Protein AF-A0A9E1BDW1-F1 (afdb_monomer)

Sequence (180 aa):
MKATLKILIVSIIIASMMLIGTLTAFAADVDVTEDIGAAGNYKLASDISGNVTLTSGNYTIDLNGCTWTGSLTIQGATVTIIDSSAEKNGLITTDVNDVIMVESGKLTTTEIHIEGNKDGCDGIFISGGTVIVKNCTISAQSSALQNKGGELTVNDGTYSSKHNALKVNNDSIITVNGPY

Solvent-accessible surface area (backbone atoms only — not comparable to full-atom values): 9102 Å² total; per-residue (Å²): 136,87,82,80,85,79,84,79,83,77,84,78,81,90,78,90,78,96,64,97,66,87,83,74,78,62,76,37,79,32,65,47,52,80,74,74,74,64,64,42,38,34,28,38,76,43,60,29,56,53,72,48,76,38,57,56,52,51,36,37,40,28,29,46,45,22,44,36,46,28,32,43,37,29,52,42,14,39,36,38,39,36,25,78,29,93,83,38,59,8,29,38,24,25,72,82,50,45,17,31,36,29,56,24,35,34,44,35,43,36,36,29,33,32,39,6,73,24,87,74,10,19,17,34,36,25,58,17,33,40,38,38,42,31,46,28,42,25,34,12,37,27,17,12,33,32,34,52,41,20,38,40,36,40,40,59,61,47,60,37,38,77,69,26,40,69,41,82,37,78,94,42,46,78,47,79,48,75,90,129

pLDDT: mean 86.17, std 20.23, range [29.45, 98.81]

Foldseek 3Di:
DDDDDDDDPDDDDDDDDPDDDPPPDADDEDDECVVVPDAGGYEHPEAYEDEDEAQAHHYEYALQLHEYEYAYEYNAYAYEYEHPHPVLEREFEYQPEARYEYQEHEYEYESHEFEYEHAVHERYHYNEYAYEYAAYEFEHAAESEEHAYYEYEYHDYHFYYVHYSYHYHDPYHYHYDDDD

Mean predicted aligned error: 8.49 Å

Secondary structure (DSSP, 8-state):
---------------S---S-------EEESSGGGTTSSEEEEESS-EE--EEE-SSEEEEE-TT-EEES-EEEEEEEEEEE--SSS---EEEESSS-SEEEEEEEEEEES-EEEE-STT--SEEESSSEEEEEEEEEEESSEEEEESSSEEEEEEEEEEESSEEEEE-SS-EEEEE---

Structure (mmCIF, N/CA/C/O backbone):
data_AF-A0A9E1BDW1-F1
#
_entry.id   AF-A0A9E1BDW1-F1
#
loop_
_atom_site.group_PDB
_atom_site.id
_atom_site.type_symbol
_atom_site.label_atom_id
_atom_site.label_alt_id
_atom_site.label_comp_id
_atom_site.label_asym_id
_atom_site.label_entity_id
_atom_site.label_seq_id
_atom_site.pdbx_PDB_ins_code
_atom_site.Cartn_x
_atom_site.Cartn_y
_atom_site.Cartn_z
_atom_site.occupancy
_atom_site.B_iso_or_equiv
_atom_site.auth_seq_id
_atom_site.auth_comp_id
_atom_site.auth_asym_id
_atom_site.auth_atom_id
_atom_site.pdbx_PDB_model_num
ATOM 1 N N . MET A 1 1 ? 24.235 4.752 -42.858 1.00 36.50 1 MET A N 1
ATOM 2 C CA . MET A 1 1 ? 23.743 3.379 -42.615 1.00 36.50 1 MET A CA 1
ATOM 3 C C . MET A 1 1 ? 22.835 3.424 -41.399 1.00 36.50 1 MET A C 1
ATOM 5 O O . MET A 1 1 ? 23.298 3.812 -40.338 1.00 36.50 1 MET A O 1
ATOM 9 N N . LYS A 1 2 ? 21.538 3.155 -41.575 1.00 33.59 2 LYS A N 1
ATOM 10 C CA . LYS A 1 2 ? 20.536 3.128 -40.498 1.00 33.59 2 LYS A CA 1
ATOM 11 C C . LYS A 1 2 ? 20.433 1.673 -40.036 1.00 33.59 2 LYS A C 1
ATOM 13 O O . LYS A 1 2 ? 19.998 0.837 -40.821 1.00 33.59 2 LYS A O 1
ATOM 18 N N . ALA A 1 3 ? 20.897 1.365 -38.829 1.00 34.56 3 ALA A N 1
ATOM 19 C CA . ALA A 1 3 ? 20.719 0.045 -38.235 1.00 34.56 3 ALA A CA 1
ATOM 20 C C . ALA A 1 3 ? 19.380 0.030 -37.492 1.00 34.56 3 ALA A C 1
ATOM 22 O O . ALA A 1 3 ? 19.182 0.764 -36.527 1.00 34.56 3 ALA A O 1
ATOM 23 N N . THR A 1 4 ? 18.440 -0.760 -37.997 1.00 32.84 4 THR A N 1
ATOM 24 C CA . THR A 1 4 ? 17.130 -0.981 -37.385 1.00 32.84 4 THR A CA 1
ATOM 25 C C . THR A 1 4 ? 17.297 -1.995 -36.257 1.00 32.84 4 THR A C 1
ATOM 27 O O . THR A 1 4 ? 17.622 -3.154 -36.517 1.00 32.84 4 THR A O 1
ATOM 30 N N . LEU A 1 5 ? 17.091 -1.569 -35.011 1.00 32.88 5 LEU A N 1
ATOM 31 C CA . LEU A 1 5 ? 17.067 -2.462 -33.856 1.00 32.88 5 LEU A CA 1
ATOM 32 C C . LEU A 1 5 ? 15.768 -3.282 -33.904 1.00 32.88 5 LEU A C 1
ATOM 34 O O . LEU A 1 5 ? 14.676 -2.735 -33.766 1.00 32.88 5 LEU A O 1
ATOM 38 N N . LYS A 1 6 ? 15.876 -4.589 -34.161 1.00 35.78 6 LYS A N 1
ATOM 39 C CA . LYS A 1 6 ? 14.756 -5.531 -34.047 1.00 35.78 6 LYS A CA 1
ATOM 40 C C . LYS A 1 6 ? 14.742 -6.071 -32.620 1.00 35.78 6 LYS A C 1
ATOM 42 O O . LYS A 1 6 ? 15.572 -6.909 -32.285 1.00 35.78 6 LYS A O 1
ATOM 47 N N . ILE A 1 7 ? 13.822 -5.583 -31.793 1.00 38.47 7 ILE A N 1
ATOM 48 C CA . ILE A 1 7 ? 13.561 -6.163 -30.473 1.00 38.47 7 ILE A CA 1
ATOM 49 C C . ILE A 1 7 ? 12.752 -7.444 -30.693 1.00 38.47 7 ILE A C 1
ATOM 51 O O . ILE A 1 7 ? 11.637 -7.413 -31.214 1.00 38.47 7 ILE A O 1
ATOM 55 N N . LEU A 1 8 ? 13.361 -8.580 -30.361 1.00 29.45 8 LEU A N 1
ATOM 56 C CA . LEU A 1 8 ? 12.729 -9.891 -30.354 1.00 29.45 8 LEU A CA 1
ATOM 57 C C . LEU A 1 8 ? 12.032 -10.062 -28.999 1.00 29.45 8 LEU A C 1
ATOM 59 O O . LEU A 1 8 ? 12.699 -10.292 -27.995 1.00 29.45 8 LEU A O 1
ATOM 63 N N . ILE A 1 9 ? 10.705 -9.937 -28.962 1.00 38.72 9 ILE A N 1
ATOM 64 C CA . ILE A 1 9 ? 9.916 -10.301 -27.780 1.00 38.72 9 ILE A CA 1
ATOM 65 C C . ILE A 1 9 ? 9.860 -11.831 -27.745 1.00 38.72 9 ILE A C 1
ATOM 67 O O . ILE A 1 9 ? 9.153 -12.451 -28.540 1.00 38.72 9 ILE A O 1
ATOM 71 N N . VAL A 1 10 ? 10.655 -12.449 -26.872 1.00 32.44 10 VAL A N 1
ATOM 72 C CA . VAL A 1 10 ? 10.612 -13.897 -26.645 1.00 32.44 10 VAL A CA 1
ATOM 73 C C . VAL A 1 10 ? 9.510 -14.179 -25.630 1.00 32.44 10 VAL A C 1
ATOM 75 O O . VAL A 1 10 ? 9.679 -13.968 -24.434 1.00 32.44 10 VAL A O 1
ATOM 78 N N . SER A 1 11 ? 8.368 -14.660 -26.116 1.00 39.25 11 SER A N 1
ATOM 79 C CA . SER A 1 11 ? 7.335 -15.271 -25.280 1.00 39.25 11 SER A CA 1
ATOM 80 C C . SER A 1 11 ? 7.892 -16.561 -24.668 1.00 39.25 11 SER A C 1
ATOM 82 O O . SER A 1 11 ? 8.087 -17.547 -25.379 1.00 39.25 11 SER A O 1
ATOM 84 N N . ILE A 1 12 ? 8.181 -16.553 -23.365 1.00 40.62 12 ILE A N 1
ATOM 85 C CA . ILE A 1 12 ? 8.595 -17.756 -22.636 1.00 40.62 12 ILE A CA 1
ATOM 86 C C . ILE A 1 12 ? 7.358 -18.527 -22.158 1.00 40.62 12 ILE A C 1
ATOM 88 O O . ILE A 1 12 ? 6.346 -17.971 -21.740 1.00 40.62 12 ILE A O 1
ATOM 92 N N . ILE A 1 13 ? 7.477 -19.839 -22.325 1.00 36.22 13 ILE A N 1
ATOM 93 C CA . ILE A 1 13 ? 6.469 -20.892 -22.278 1.00 36.22 13 ILE A CA 1
ATOM 94 C C . ILE A 1 13 ? 5.910 -21.090 -20.863 1.00 36.22 13 ILE A C 1
ATOM 96 O O . ILE A 1 13 ? 6.653 -21.268 -19.901 1.00 36.22 13 ILE A O 1
ATOM 100 N N . ILE A 1 14 ? 4.579 -21.143 -20.782 1.00 47.75 14 ILE A N 1
ATOM 101 C CA . ILE A 1 14 ? 3.798 -21.588 -19.626 1.00 47.75 14 ILE A CA 1
ATOM 102 C C . ILE A 1 14 ? 4.031 -23.090 -19.432 1.00 47.75 14 ILE A C 1
ATOM 104 O O . ILE A 1 14 ? 3.615 -23.891 -20.269 1.00 47.75 14 ILE A O 1
ATOM 108 N N . ALA A 1 15 ? 4.638 -23.481 -18.314 1.00 32.66 15 ALA A N 1
ATOM 109 C CA . ALA A 1 15 ? 4.550 -24.848 -17.821 1.00 32.66 15 ALA A CA 1
ATOM 110 C C . ALA A 1 15 ? 4.610 -24.890 -16.286 1.00 32.66 15 ALA A C 1
ATOM 112 O O . ALA A 1 15 ? 5.635 -24.596 -15.680 1.00 32.66 15 ALA A O 1
ATOM 113 N N . SER A 1 16 ? 3.496 -25.350 -15.709 1.00 35.78 16 SER A N 1
ATOM 114 C CA . SER A 1 16 ? 3.411 -26.056 -14.424 1.00 35.78 16 SER A CA 1
ATOM 115 C C . SER A 1 16 ? 3.492 -25.244 -13.130 1.00 35.78 16 SER A C 1
ATOM 117 O O . SER A 1 16 ? 4.462 -25.340 -12.393 1.00 35.78 16 SER A O 1
ATOM 119 N N . MET A 1 17 ? 2.378 -24.594 -12.781 1.00 36.69 17 MET A N 1
ATOM 120 C CA . MET A 1 17 ? 1.778 -24.668 -11.438 1.00 36.69 17 MET A CA 1
ATOM 121 C C . MET A 1 17 ? 0.347 -24.115 -11.521 1.00 36.69 17 MET A C 1
ATOM 123 O O . MET A 1 17 ? 0.118 -22.912 -11.488 1.00 36.69 17 MET A O 1
ATOM 127 N N . MET A 1 18 ? -0.637 -25.004 -11.691 1.00 41.12 18 MET A N 1
ATOM 128 C CA . MET A 1 18 ? -2.027 -24.666 -11.383 1.00 41.12 18 MET A CA 1
ATOM 129 C C . MET A 1 18 ? -2.141 -24.535 -9.862 1.00 41.12 18 MET A C 1
ATOM 131 O O . MET A 1 18 ? -2.269 -25.537 -9.165 1.00 41.12 18 MET A O 1
ATOM 135 N N . LEU A 1 19 ? -2.112 -23.306 -9.358 1.00 43.19 19 LEU A N 1
ATOM 136 C CA . LEU A 1 19 ? -2.770 -22.950 -8.108 1.00 43.19 19 LEU A CA 1
ATOM 137 C C . LEU A 1 19 ? -3.481 -21.611 -8.326 1.00 43.19 19 LEU A C 1
ATOM 139 O O . LEU A 1 19 ? -2.996 -20.739 -9.037 1.00 43.19 19 LEU A O 1
ATOM 143 N N . ILE A 1 20 ? -4.701 -21.538 -7.815 1.00 48.84 20 ILE A N 1
ATOM 144 C CA . ILE A 1 20 ? -5.762 -20.591 -8.156 1.00 48.84 20 ILE A CA 1
ATOM 145 C C . ILE A 1 20 ? -5.273 -19.136 -8.079 1.00 48.84 20 ILE A C 1
ATOM 147 O O . ILE A 1 20 ? -5.044 -18.603 -7.002 1.00 48.84 20 ILE A O 1
ATOM 151 N N . GLY A 1 21 ? -5.175 -18.487 -9.234 1.00 41.06 21 GLY A N 1
ATOM 152 C CA . GLY A 1 21 ? -4.921 -17.059 -9.361 1.00 41.06 21 GLY A CA 1
ATOM 153 C C . GLY A 1 21 ? -4.918 -16.706 -10.837 1.00 41.06 21 GLY A C 1
ATOM 154 O O . GLY A 1 21 ? -4.194 -17.307 -11.625 1.00 41.06 21 GLY A O 1
ATOM 155 N N . THR A 1 22 ? -5.780 -15.790 -11.259 1.00 44.19 22 THR A N 1
ATOM 156 C CA . THR A 1 22 ? -5.726 -15.231 -12.611 1.00 44.19 22 THR A CA 1
ATOM 157 C C . THR A 1 22 ? -4.326 -14.663 -12.845 1.00 44.19 22 THR A C 1
ATOM 159 O O . THR A 1 22 ? -3.970 -13.678 -12.205 1.00 44.19 22 THR A O 1
ATOM 162 N N . LEU A 1 23 ? -3.534 -15.278 -13.732 1.00 44.81 23 LEU A N 1
ATOM 163 C CA . LEU A 1 23 ? -2.278 -14.708 -14.225 1.00 44.81 23 LEU A CA 1
ATOM 164 C C . LEU A 1 23 ? -2.614 -13.390 -14.931 1.00 44.81 23 LEU A C 1
ATOM 166 O O . LEU A 1 23 ? -3.001 -13.380 -16.100 1.00 44.81 23 LEU A O 1
ATOM 170 N N . THR A 1 24 ? -2.519 -12.271 -14.220 1.00 52.22 24 THR A N 1
ATOM 171 C CA . THR A 1 24 ? -2.495 -10.959 -14.856 1.00 52.22 24 THR A CA 1
ATOM 172 C C . THR A 1 24 ? -1.152 -10.845 -15.558 1.00 52.22 24 THR A C 1
ATOM 174 O O . THR A 1 24 ? -0.118 -10.703 -14.911 1.00 52.22 24 THR A O 1
ATOM 177 N N . ALA A 1 25 ? -1.149 -10.959 -16.885 1.00 55.59 25 ALA A N 1
ATOM 178 C CA . ALA A 1 25 ? 0.022 -10.602 -17.671 1.00 55.59 25 ALA A CA 1
ATOM 179 C C . ALA A 1 25 ? 0.299 -9.106 -17.446 1.00 55.59 25 ALA A C 1
ATOM 181 O O . ALA A 1 25 ? -0.520 -8.255 -17.813 1.00 55.59 25 ALA A O 1
ATOM 182 N N . PHE A 1 26 ? 1.412 -8.792 -16.785 1.00 60.19 26 PHE A N 1
ATOM 183 C CA . PHE A 1 26 ? 1.880 -7.418 -16.638 1.00 60.19 26 PHE A CA 1
ATOM 184 C C . PHE A 1 26 ? 2.385 -6.919 -17.989 1.00 60.19 26 PHE A C 1
ATOM 186 O O . PHE A 1 26 ? 3.035 -7.658 -18.727 1.00 60.19 26 PHE A O 1
ATOM 193 N N . ALA A 1 27 ? 1.983 -5.703 -18.353 1.00 60.75 27 ALA A N 1
ATOM 194 C CA . ALA A 1 27 ? 2.176 -5.177 -19.700 1.00 60.75 27 ALA A CA 1
ATOM 195 C C . ALA A 1 27 ? 3.498 -4.411 -19.845 1.00 60.75 27 ALA A C 1
ATOM 197 O O . ALA A 1 27 ? 4.001 -4.299 -20.962 1.00 60.75 27 ALA A O 1
ATOM 198 N N . ALA A 1 28 ? 4.045 -3.896 -18.741 1.00 76.44 28 ALA A N 1
ATOM 199 C CA . ALA A 1 28 ? 5.286 -3.136 -18.722 1.00 76.44 28 ALA A CA 1
ATOM 200 C C . ALA A 1 28 ? 6.128 -3.485 -17.488 1.00 76.44 28 ALA A C 1
ATOM 202 O O . ALA A 1 28 ? 5.624 -3.430 -16.361 1.00 76.44 28 ALA A O 1
ATOM 203 N N . ASP A 1 29 ? 7.397 -3.809 -17.729 1.00 83.62 29 ASP A N 1
ATOM 204 C CA . ASP A 1 29 ? 8.432 -3.773 -16.700 1.00 83.62 29 ASP A CA 1
ATOM 205 C C . ASP A 1 29 ? 8.765 -2.306 -16.397 1.00 83.62 29 ASP A C 1
ATOM 207 O O . ASP A 1 29 ? 8.808 -1.475 -17.310 1.00 83.62 29 ASP A O 1
ATOM 211 N N . VAL A 1 30 ? 8.946 -1.991 -15.118 1.00 83.06 30 VAL A N 1
ATOM 212 C CA . VAL A 1 30 ? 9.171 -0.635 -14.610 1.00 83.06 30 VAL A CA 1
ATOM 213 C C . VAL A 1 30 ? 10.475 -0.582 -13.829 1.00 83.06 30 VAL A C 1
ATOM 215 O O . VAL A 1 30 ? 10.656 -1.358 -12.888 1.00 83.06 30 VAL A O 1
ATOM 218 N N . ASP A 1 31 ? 11.321 0.388 -14.180 1.00 84.12 31 ASP A N 1
ATOM 219 C CA . ASP A 1 31 ? 12.594 0.670 -13.501 1.00 84.12 31 ASP A CA 1
ATOM 220 C C . ASP A 1 31 ? 12.618 2.070 -12.852 1.00 84.12 31 ASP A C 1
ATOM 222 O O . ASP A 1 31 ? 13.513 2.376 -12.063 1.00 84.12 31 ASP A O 1
ATOM 226 N N . VAL A 1 32 ? 11.642 2.939 -13.157 1.00 75.31 32 VAL A N 1
ATOM 227 C CA . VAL A 1 32 ? 11.492 4.277 -12.556 1.00 75.31 32 VAL A CA 1
ATOM 228 C C . VAL A 1 32 ? 10.020 4.649 -12.349 1.00 75.31 32 VAL A C 1
ATOM 230 O O . VAL A 1 32 ? 9.127 4.135 -13.016 1.00 75.31 32 VAL A O 1
ATOM 233 N N . THR A 1 33 ? 9.727 5.566 -11.424 1.00 77.25 33 THR A N 1
ATOM 234 C CA . THR A 1 33 ? 8.328 5.917 -11.100 1.00 77.25 33 THR A CA 1
ATOM 235 C C . THR A 1 33 ? 7.614 6.674 -12.219 1.00 77.25 33 THR A C 1
ATOM 237 O O . THR A 1 33 ? 6.395 6.567 -12.346 1.00 77.25 33 THR A O 1
ATOM 240 N N . GLU A 1 34 ? 8.351 7.392 -13.068 1.00 85.38 34 GLU A N 1
ATOM 241 C CA . GLU A 1 34 ? 7.818 8.134 -14.214 1.00 85.38 34 GLU A CA 1
ATOM 242 C C . GLU A 1 34 ? 7.145 7.231 -15.260 1.00 85.38 34 GLU A C 1
ATOM 244 O O . GLU A 1 34 ? 6.293 7.702 -16.020 1.00 85.38 34 GLU A O 1
ATOM 249 N N . ASP A 1 35 ? 7.463 5.934 -15.269 1.00 78.62 35 ASP A N 1
ATOM 250 C CA . ASP A 1 35 ? 6.815 4.952 -16.143 1.00 78.62 35 ASP A CA 1
ATOM 251 C C . ASP A 1 35 ? 5.351 4.691 -15.725 1.00 78.62 35 ASP A C 1
ATOM 253 O O . ASP A 1 35 ? 4.509 4.301 -16.545 1.00 78.62 35 ASP A O 1
ATOM 257 N N . ILE A 1 36 ? 5.001 4.993 -14.467 1.00 84.56 36 ILE A N 1
ATOM 258 C CA . ILE A 1 36 ? 3.649 4.887 -13.896 1.00 84.56 36 ILE A CA 1
ATOM 259 C C . ILE A 1 36 ? 2.855 6.178 -14.178 1.00 84.56 36 ILE A C 1
ATOM 261 O O . ILE A 1 36 ? 2.311 6.831 -13.289 1.00 84.56 36 ILE A O 1
ATOM 265 N N . GLY A 1 37 ? 2.805 6.580 -15.450 1.00 76.69 37 GLY A N 1
ATOM 266 C CA . GLY A 1 37 ? 2.143 7.814 -15.893 1.00 76.69 37 GLY A CA 1
ATOM 267 C C . GLY A 1 37 ? 0.742 7.624 -16.485 1.00 76.69 37 GLY A C 1
ATOM 268 O O . GLY A 1 37 ? -0.021 8.584 -16.585 1.00 76.69 37 GLY A O 1
ATOM 269 N N . ALA A 1 38 ? 0.376 6.403 -16.881 1.00 87.81 38 ALA A N 1
ATOM 270 C CA . ALA A 1 38 ? -0.884 6.103 -17.562 1.00 87.81 38 ALA A CA 1
ATOM 271 C C . ALA A 1 38 ? -1.566 4.870 -16.957 1.00 87.81 38 ALA A C 1
ATOM 273 O O . ALA A 1 38 ? -0.924 4.036 -16.336 1.00 87.81 38 ALA A O 1
ATOM 274 N N . ALA A 1 39 ? -2.880 4.736 -17.130 1.00 92.19 39 ALA A N 1
ATOM 275 C CA . ALA A 1 39 ? -3.588 3.540 -16.677 1.00 92.19 39 ALA A CA 1
ATOM 276 C C . ALA A 1 39 ? -3.004 2.278 -17.338 1.00 92.19 39 ALA A C 1
ATOM 278 O O . ALA A 1 39 ? -2.820 2.244 -18.557 1.00 92.19 39 ALA A O 1
ATOM 279 N N . GLY A 1 40 ? -2.741 1.234 -16.553 1.00 90.25 40 GLY A N 1
ATOM 280 C CA . GLY A 1 40 ? -2.067 0.041 -17.050 1.00 90.25 40 GLY A CA 1
ATOM 281 C C . GLY A 1 40 ? -1.674 -0.962 -15.970 1.00 90.25 40 GLY A C 1
ATOM 282 O O . GLY A 1 40 ? -1.946 -0.780 -14.783 1.00 90.25 40 GLY A O 1
ATOM 283 N N . ASN A 1 41 ? -1.033 -2.041 -16.417 1.00 93.62 41 ASN A N 1
ATOM 284 C CA . ASN A 1 41 ? -0.481 -3.080 -15.555 1.00 93.62 41 ASN A CA 1
ATOM 285 C C . ASN A 1 41 ? 1.046 -3.001 -15.585 1.00 93.62 41 ASN A C 1
ATOM 287 O O . ASN A 1 41 ? 1.648 -3.172 -16.647 1.00 93.62 41 ASN A O 1
ATOM 291 N N . TYR A 1 42 ? 1.635 -2.818 -14.415 1.00 93.06 42 TYR A N 1
ATOM 292 C CA . TYR A 1 42 ? 3.047 -2.561 -14.187 1.00 93.06 42 TYR A CA 1
ATOM 293 C C . TYR A 1 42 ? 3.647 -3.626 -13.282 1.00 93.06 42 TYR A C 1
ATOM 295 O O .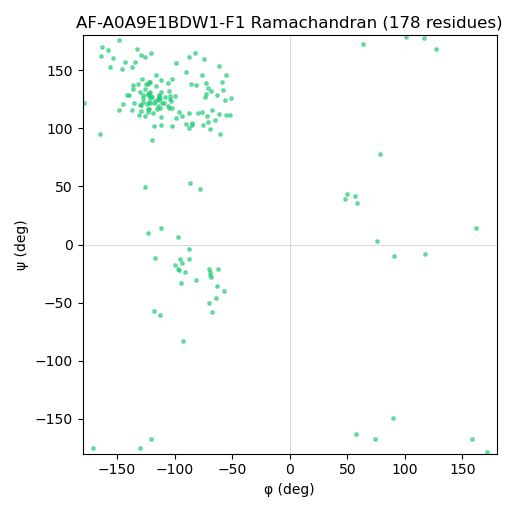 TYR A 1 42 ? 3.010 -4.022 -12.308 1.00 93.06 42 TYR A O 1
ATOM 303 N N . LYS A 1 43 ? 4.867 -4.058 -13.586 1.00 94.69 43 LYS A N 1
ATOM 304 C CA . LYS A 1 43 ? 5.658 -4.952 -12.742 1.00 94.69 43 LYS A CA 1
ATOM 305 C C . LYS A 1 43 ? 7.027 -4.331 -12.524 1.00 94.69 43 LYS A C 1
ATOM 307 O O . LYS A 1 43 ? 7.666 -3.928 -13.488 1.00 94.69 43 LYS A O 1
ATOM 312 N N . LEU A 1 44 ? 7.470 -4.231 -11.277 1.00 94.62 44 LEU A N 1
ATOM 313 C CA . LEU A 1 44 ? 8.795 -3.692 -10.993 1.00 94.62 44 LEU A CA 1
ATOM 314 C C . LEU A 1 44 ? 9.868 -4.708 -11.395 1.00 94.62 44 LEU A C 1
ATOM 316 O O . LEU A 1 44 ? 9.795 -5.890 -11.036 1.00 94.62 44 LEU A O 1
ATOM 320 N N . ALA A 1 45 ? 10.852 -4.241 -12.160 1.00 91.94 45 ALA A N 1
ATOM 321 C CA . ALA A 1 45 ? 12.023 -5.026 -12.536 1.00 91.94 45 ALA A CA 1
ATOM 322 C C . ALA A 1 45 ? 13.229 -4.744 -11.620 1.00 91.94 45 ALA A C 1
ATOM 324 O O . ALA A 1 45 ? 14.104 -5.603 -11.478 1.00 91.94 45 ALA A O 1
ATOM 325 N N . SER A 1 46 ? 13.237 -3.598 -10.935 1.00 93.69 46 SER A N 1
ATOM 326 C CA . SER A 1 46 ? 14.188 -3.255 -9.877 1.00 93.69 46 SER A CA 1
ATOM 327 C C . SER A 1 46 ? 13.554 -2.359 -8.813 1.00 93.69 46 SER A C 1
ATOM 329 O O . SER A 1 46 ? 12.417 -1.908 -8.954 1.00 93.69 46 SER A O 1
ATOM 331 N N . ASP A 1 47 ? 14.308 -2.060 -7.754 1.00 97.75 47 ASP A N 1
ATOM 332 C CA . ASP A 1 47 ? 13.927 -1.016 -6.802 1.00 97.75 47 ASP A CA 1
ATOM 333 C C . ASP A 1 47 ? 13.779 0.332 -7.519 1.00 97.75 47 ASP A C 1
ATOM 335 O O . ASP A 1 47 ? 14.593 0.682 -8.379 1.00 97.75 47 ASP A O 1
ATOM 339 N N . ILE A 1 48 ? 12.753 1.096 -7.143 1.00 95.81 48 ILE A N 1
ATOM 340 C CA . ILE A 1 48 ? 12.442 2.401 -7.735 1.00 95.81 48 ILE A CA 1
ATOM 341 C C . ILE A 1 48 ? 12.336 3.482 -6.662 1.00 95.81 48 ILE A C 1
ATOM 343 O O . ILE A 1 48 ? 12.127 3.208 -5.478 1.00 95.81 48 ILE A O 1
ATOM 347 N N . SER A 1 49 ? 12.438 4.743 -7.082 1.00 96.12 49 SER A N 1
ATOM 348 C CA . SER A 1 49 ? 12.234 5.887 -6.193 1.00 96.12 49 SER A CA 1
ATOM 349 C C . SER A 1 49 ? 11.399 6.984 -6.840 1.00 96.12 49 SER A C 1
ATOM 351 O O . SER A 1 49 ? 11.389 7.125 -8.064 1.00 96.12 49 SER A O 1
ATOM 353 N N . GLY A 1 50 ? 10.705 7.757 -6.008 1.00 95.19 50 GLY A N 1
ATOM 354 C CA . GLY A 1 50 ? 9.902 8.901 -6.435 1.00 95.19 50 GLY A CA 1
ATOM 355 C C . GLY A 1 50 ? 8.464 8.844 -5.938 1.00 95.19 50 GLY A C 1
ATOM 356 O O . GLY A 1 50 ? 8.003 7.834 -5.410 1.00 95.19 50 GLY A O 1
ATOM 357 N N . ASN A 1 51 ? 7.753 9.958 -6.089 1.00 95.12 51 ASN A N 1
ATOM 358 C CA . ASN A 1 51 ? 6.369 10.084 -5.646 1.00 95.12 51 ASN A CA 1
ATOM 359 C C . ASN A 1 51 ? 5.434 10.049 -6.851 1.00 95.12 51 ASN A C 1
ATOM 361 O O . ASN A 1 51 ? 5.699 10.713 -7.851 1.00 95.12 51 ASN A O 1
ATOM 365 N N . VAL A 1 52 ? 4.308 9.349 -6.729 1.00 96.44 52 VAL A N 1
ATOM 366 C CA . VAL A 1 52 ? 3.312 9.233 -7.802 1.00 96.44 52 VAL A CA 1
ATOM 367 C C . VAL A 1 52 ? 1.957 9.726 -7.304 1.00 96.44 52 VAL A C 1
ATOM 369 O O . VAL A 1 52 ? 1.547 9.431 -6.185 1.00 96.44 52 VAL A O 1
ATOM 372 N N . THR A 1 53 ? 1.244 10.483 -8.141 1.00 97.25 53 THR A N 1
ATOM 373 C CA . THR A 1 53 ? -0.150 10.885 -7.899 1.00 97.25 53 THR A CA 1
ATOM 374 C C . THR A 1 53 ? -1.031 10.400 -9.043 1.00 97.25 53 THR A C 1
ATOM 376 O O . THR A 1 53 ? -0.810 10.773 -10.193 1.00 97.25 53 THR A O 1
ATOM 379 N N . LEU A 1 54 ? -2.041 9.587 -8.729 1.00 97.31 54 LEU A N 1
ATOM 380 C CA . LEU A 1 54 ? -2.944 8.974 -9.705 1.00 97.31 54 LEU A CA 1
ATOM 381 C C . LEU A 1 54 ? -4.354 9.552 -9.564 1.00 97.31 54 LEU A C 1
ATOM 383 O O . LEU A 1 54 ? -5.058 9.285 -8.589 1.00 97.31 54 LEU A O 1
ATOM 387 N N . THR A 1 55 ? -4.777 10.343 -10.549 1.00 97.31 55 THR A N 1
ATOM 388 C CA . THR A 1 55 ? -6.040 11.105 -10.504 1.00 97.31 55 THR A CA 1
ATOM 389 C C . THR A 1 55 ? -7.212 10.407 -11.199 1.00 97.31 55 THR A C 1
ATOM 391 O O . THR A 1 55 ? -8.371 10.702 -10.930 1.00 97.31 55 THR A O 1
ATOM 394 N N . SER A 1 56 ? -6.946 9.474 -12.114 1.00 96.88 56 SER A N 1
ATOM 395 C CA . SER A 1 56 ? -7.982 8.705 -12.816 1.00 96.88 56 SER A CA 1
ATOM 396 C C . SER A 1 56 ? -7.384 7.474 -13.489 1.00 96.88 56 SER A C 1
ATOM 398 O O . SER A 1 56 ? -6.181 7.431 -13.717 1.00 96.88 56 SER A O 1
ATOM 400 N N . GLY A 1 57 ? -8.220 6.495 -13.844 1.00 95.94 57 GLY A N 1
ATOM 401 C CA . GLY A 1 57 ? -7.795 5.279 -14.541 1.00 95.94 57 GLY A CA 1
ATOM 402 C C . GLY A 1 57 ? -7.653 4.061 -13.629 1.00 95.94 57 GLY A C 1
ATOM 403 O O . GLY A 1 57 ? -7.894 4.139 -12.424 1.00 95.94 57 GLY A O 1
ATOM 404 N N . ASN A 1 58 ? -7.295 2.928 -14.233 1.00 97.50 58 ASN A N 1
ATOM 405 C CA . ASN A 1 58 ? -7.125 1.647 -13.550 1.00 97.50 58 ASN A CA 1
ATOM 406 C C . ASN A 1 58 ? -5.656 1.231 -13.601 1.00 97.50 58 ASN A C 1
ATOM 408 O O . ASN A 1 58 ? -5.080 1.156 -14.686 1.00 97.50 58 ASN A O 1
ATOM 412 N N . TYR A 1 59 ? -5.083 0.939 -12.440 1.00 96.88 59 TYR A N 1
ATOM 413 C CA . TYR A 1 59 ? -3.680 0.582 -12.284 1.00 96.88 59 TYR A CA 1
ATOM 414 C C . TYR A 1 59 ? -3.568 -0.745 -11.551 1.00 96.88 59 TYR A C 1
ATOM 416 O O . TYR A 1 59 ? -4.197 -0.930 -10.508 1.00 96.88 59 TYR A O 1
ATOM 424 N N . THR A 1 60 ? -2.729 -1.634 -12.066 1.00 96.81 60 THR A N 1
ATOM 425 C CA . THR A 1 60 ? -2.234 -2.789 -11.316 1.00 96.81 60 THR A 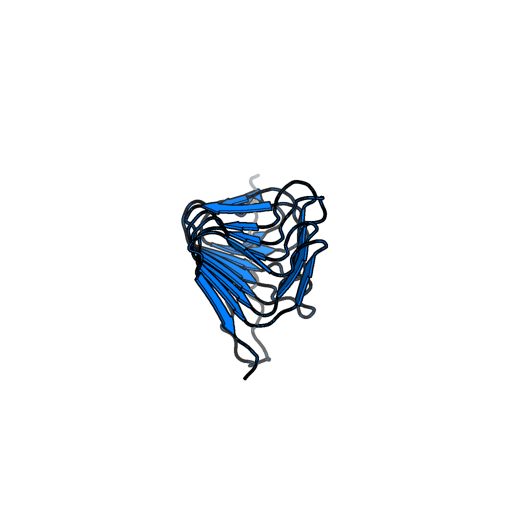CA 1
ATOM 426 C C . THR A 1 60 ? -0.728 -2.652 -11.210 1.00 96.81 60 THR A C 1
ATOM 428 O O . THR A 1 60 ? -0.067 -2.559 -12.238 1.00 96.81 60 THR A O 1
ATOM 431 N N . ILE A 1 61 ? -0.190 -2.624 -9.998 1.00 97.06 61 ILE A N 1
ATOM 432 C CA . ILE A 1 61 ? 1.239 -2.483 -9.724 1.00 97.06 61 ILE A CA 1
ATOM 433 C C . ILE A 1 61 ? 1.686 -3.736 -8.974 1.00 97.06 61 ILE A C 1
ATOM 435 O O . ILE A 1 61 ? 1.247 -3.988 -7.856 1.00 97.06 61 ILE A O 1
ATOM 439 N N . ASP A 1 62 ? 2.529 -4.538 -9.605 1.00 97.06 62 ASP A N 1
ATOM 440 C CA . ASP A 1 62 ? 3.203 -5.676 -8.991 1.00 97.06 62 ASP A CA 1
ATOM 441 C C . ASP A 1 62 ? 4.598 -5.263 -8.543 1.00 97.06 62 ASP A C 1
ATOM 443 O O . ASP A 1 62 ? 5.457 -4.955 -9.369 1.00 97.06 62 ASP A O 1
ATOM 447 N N . LEU A 1 63 ? 4.815 -5.257 -7.231 1.00 97.44 63 LEU A N 1
ATOM 448 C CA . LEU A 1 63 ? 6.100 -4.915 -6.636 1.00 97.44 63 LEU A CA 1
ATOM 449 C C . LEU A 1 63 ? 7.161 -5.979 -6.915 1.00 97.44 63 LEU A C 1
ATOM 451 O O . LEU A 1 63 ? 8.336 -5.645 -6.907 1.00 97.44 63 LEU A O 1
ATOM 455 N N . ASN A 1 64 ? 6.773 -7.232 -7.185 1.00 95.88 64 ASN A N 1
ATOM 456 C CA . ASN A 1 64 ? 7.680 -8.319 -7.561 1.00 95.88 64 ASN A CA 1
ATOM 457 C C . ASN A 1 64 ? 8.920 -8.451 -6.643 1.00 95.88 64 ASN A C 1
ATOM 459 O O . ASN A 1 64 ? 10.029 -8.731 -7.094 1.00 95.88 64 ASN A O 1
ATOM 463 N N . GLY A 1 65 ? 8.729 -8.258 -5.338 1.00 97.00 65 GLY A N 1
ATOM 464 C CA . GLY A 1 65 ? 9.778 -8.332 -4.322 1.00 97.00 65 GLY A CA 1
ATOM 465 C C . GLY A 1 65 ? 10.709 -7.118 -4.275 1.00 97.00 65 GLY A C 1
ATOM 466 O O . GLY A 1 65 ? 11.654 -7.124 -3.490 1.00 97.00 65 GLY A O 1
ATOM 467 N N . CYS A 1 66 ? 10.463 -6.095 -5.094 1.00 98.00 66 CYS A N 1
ATOM 468 C CA . CYS A 1 66 ? 11.225 -4.852 -5.128 1.00 98.00 66 CYS A CA 1
ATOM 469 C C . CYS A 1 66 ? 10.692 -3.823 -4.122 1.00 98.00 66 CYS A C 1
ATOM 471 O O . CYS A 1 66 ? 9.544 -3.874 -3.668 1.00 98.00 66 CYS A O 1
ATOM 473 N N . THR A 1 67 ? 11.544 -2.849 -3.816 1.00 98.56 67 THR A N 1
ATOM 474 C CA . THR A 1 67 ? 11.236 -1.700 -2.968 1.00 98.56 67 THR A CA 1
ATOM 475 C C . THR A 1 67 ? 10.927 -0.468 -3.810 1.00 98.56 67 THR A C 1
ATOM 477 O O . THR A 1 67 ? 11.728 -0.033 -4.636 1.00 98.56 67 THR A O 1
ATOM 480 N N . TRP A 1 68 ? 9.794 0.167 -3.536 1.00 98.31 68 TRP A N 1
ATOM 481 C CA . TRP A 1 68 ? 9.488 1.523 -3.966 1.00 98.31 68 TRP A CA 1
ATOM 482 C C . TRP A 1 68 ? 9.755 2.493 -2.812 1.00 98.31 68 TRP A C 1
ATOM 484 O O . TRP A 1 68 ? 9.001 2.562 -1.842 1.00 98.31 68 TRP A O 1
ATOM 494 N N . THR A 1 69 ? 10.821 3.287 -2.941 1.00 98.19 69 THR A N 1
ATOM 495 C CA . THR A 1 69 ? 11.127 4.381 -2.008 1.00 98.19 69 THR A CA 1
ATOM 496 C C . THR A 1 69 ? 10.428 5.675 -2.435 1.00 98.19 69 THR A C 1
ATOM 498 O O . THR A 1 69 ? 10.882 6.386 -3.335 1.00 98.19 69 THR A O 1
ATOM 501 N N . GLY A 1 70 ? 9.313 5.998 -1.793 1.00 96.62 70 GLY A N 1
ATOM 502 C CA . GLY A 1 70 ? 8.528 7.199 -2.045 1.00 96.62 70 GLY A CA 1
ATOM 503 C C . GLY A 1 70 ? 7.087 7.065 -1.565 1.00 96.62 70 GLY A C 1
ATOM 504 O O . GLY A 1 70 ? 6.744 6.155 -0.814 1.00 96.62 70 GLY A O 1
ATOM 505 N N . SER A 1 71 ? 6.247 8.004 -1.991 1.00 96.69 71 SER A N 1
ATOM 506 C CA . SER A 1 71 ? 4.833 8.055 -1.616 1.00 96.69 71 SER A CA 1
ATOM 507 C C . SER A 1 71 ? 3.913 7.874 -2.822 1.00 96.69 71 SER A C 1
ATOM 509 O O . SER A 1 71 ? 4.185 8.380 -3.916 1.00 96.69 71 SER A O 1
ATOM 511 N N . LEU A 1 72 ? 2.772 7.226 -2.592 1.00 98.19 72 LEU A N 1
ATOM 512 C CA . LEU A 1 72 ? 1.683 7.109 -3.558 1.00 98.19 72 LEU A CA 1
ATOM 513 C C . LEU A 1 72 ? 0.454 7.886 -3.078 1.00 98.19 72 LEU A C 1
ATOM 515 O O . LEU A 1 72 ? -0.088 7.608 -2.011 1.00 98.19 72 LEU A O 1
ATOM 519 N N . THR A 1 73 ? -0.044 8.793 -3.913 1.00 98.19 73 THR A N 1
ATOM 520 C CA . THR A 1 73 ? -1.302 9.508 -3.679 1.00 98.19 73 THR A CA 1
ATOM 521 C C . THR A 1 73 ? -2.359 9.083 -4.696 1.00 98.19 73 THR A C 1
ATOM 523 O O . THR A 1 73 ? -2.116 9.090 -5.903 1.00 98.19 73 THR A O 1
ATOM 526 N N . ILE A 1 74 ? -3.561 8.752 -4.224 1.00 98.50 74 ILE A N 1
ATOM 527 C CA . ILE A 1 74 ? -4.699 8.341 -5.053 1.00 98.50 74 ILE A CA 1
ATOM 528 C C . ILE A 1 74 ? -5.813 9.383 -4.926 1.00 98.50 74 ILE A C 1
ATOM 530 O O . ILE A 1 74 ? -6.375 9.596 -3.850 1.0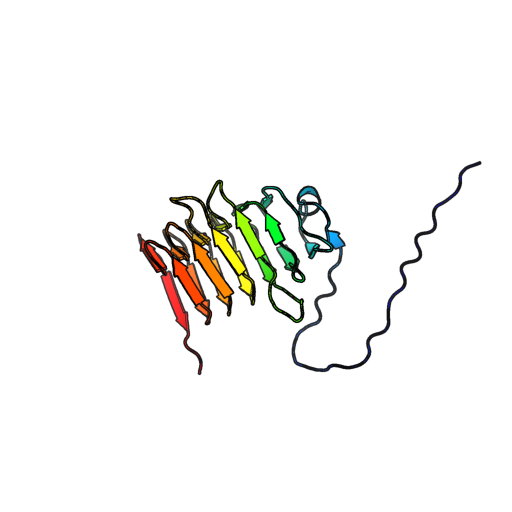0 98.50 74 ILE A O 1
ATOM 534 N N . GLN A 1 75 ? -6.125 10.026 -6.050 1.00 97.38 75 GLN A N 1
ATOM 535 C CA . GLN A 1 75 ? -7.087 11.124 -6.173 1.00 97.38 75 GLN A CA 1
ATOM 536 C C . GLN A 1 75 ? -8.139 10.813 -7.247 1.00 97.38 75 GLN A C 1
ATOM 538 O O . GLN A 1 75 ? -8.373 11.619 -8.142 1.00 97.38 75 GLN A O 1
ATOM 543 N N . GLY A 1 76 ? -8.740 9.622 -7.188 1.00 97.06 76 GLY A N 1
ATOM 544 C CA . GLY A 1 76 ? -9.825 9.220 -8.094 1.00 97.06 76 GLY A CA 1
ATOM 545 C C . GLY A 1 76 ? -9.512 8.018 -8.986 1.00 97.06 76 GLY A C 1
ATOM 546 O O . GLY A 1 76 ? -10.417 7.488 -9.632 1.00 97.06 76 GLY A O 1
ATOM 547 N N . ALA A 1 77 ? -8.266 7.539 -9.001 1.00 98.19 77 ALA A N 1
ATOM 548 C CA . ALA A 1 77 ? -7.906 6.299 -9.684 1.00 98.19 77 ALA A CA 1
ATOM 549 C C . ALA A 1 77 ? -8.385 5.045 -8.925 1.00 98.19 77 ALA A C 1
ATOM 551 O O . ALA A 1 77 ? -8.641 5.072 -7.719 1.00 98.19 77 ALA A O 1
ATOM 552 N N . THR A 1 78 ? -8.478 3.924 -9.641 1.00 98.62 78 THR A N 1
A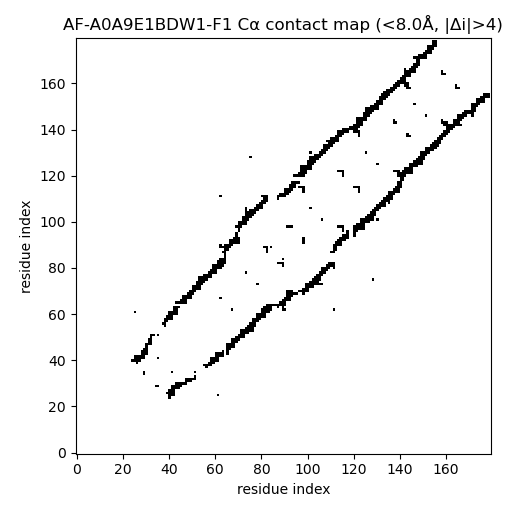TOM 553 C CA . THR A 1 78 ? -8.582 2.583 -9.054 1.00 98.62 78 THR A CA 1
ATOM 554 C C . THR A 1 78 ? -7.225 1.906 -9.149 1.00 98.62 78 THR A C 1
ATOM 556 O O . THR A 1 78 ? -6.721 1.673 -10.244 1.00 98.62 78 THR A O 1
ATOM 559 N N . VAL A 1 79 ? -6.635 1.579 -8.006 1.00 98.69 79 VAL A N 1
ATOM 560 C CA . VAL A 1 79 ? -5.276 1.049 -7.903 1.00 98.69 79 VAL A CA 1
ATOM 561 C C . VAL A 1 79 ? -5.308 -0.289 -7.184 1.00 98.69 79 VAL A C 1
ATOM 563 O O . VAL A 1 79 ? -5.878 -0.417 -6.101 1.00 98.69 79 VAL A O 1
ATOM 566 N N . THR A 1 80 ? -4.678 -1.286 -7.789 1.00 98.50 80 THR A N 1
ATOM 567 C CA . THR A 1 80 ? -4.377 -2.575 -7.173 1.00 98.50 80 THR A CA 1
ATOM 568 C C . THR A 1 80 ? -2.869 -2.696 -7.031 1.00 98.50 80 THR A C 1
ATOM 570 O O . THR A 1 80 ? -2.158 -2.511 -8.014 1.00 98.50 80 THR A O 1
ATOM 573 N N . ILE A 1 81 ? -2.382 -3.004 -5.833 1.00 98.50 81 ILE A N 1
ATOM 574 C CA . ILE A 1 81 ? -0.965 -3.252 -5.566 1.00 98.50 81 ILE A CA 1
ATOM 575 C C . ILE A 1 81 ? -0.822 -4.667 -5.023 1.00 98.50 81 ILE A C 1
ATOM 577 O O . ILE A 1 81 ? -1.515 -5.040 -4.073 1.00 98.50 81 ILE A O 1
ATOM 581 N N . ILE A 1 82 ? 0.060 -5.446 -5.634 1.00 97.56 82 ILE A N 1
ATOM 582 C CA . ILE A 1 82 ? 0.355 -6.820 -5.235 1.00 97.56 82 ILE A CA 1
ATOM 583 C C . ILE A 1 82 ? 1.862 -7.035 -5.157 1.00 97.56 82 ILE A C 1
ATOM 585 O O . ILE A 1 82 ? 2.633 -6.237 -5.687 1.00 97.56 82 ILE A O 1
ATOM 589 N N . ASP A 1 83 ? 2.267 -8.154 -4.573 1.00 96.75 83 ASP A N 1
ATOM 590 C CA . ASP A 1 83 ? 3.590 -8.718 -4.805 1.00 96.75 83 ASP A CA 1
ATOM 591 C C . ASP A 1 83 ? 3.471 -10.150 -5.341 1.00 96.75 83 ASP A C 1
ATOM 593 O O . ASP A 1 83 ? 2.944 -11.046 -4.678 1.00 96.75 83 ASP A O 1
ATOM 597 N N . SER A 1 84 ? 3.943 -10.379 -6.565 1.00 95.06 84 SER A N 1
ATOM 598 C CA . SER A 1 84 ? 3.998 -11.708 -7.178 1.00 95.06 84 SER A CA 1
ATOM 599 C C . SER A 1 84 ? 5.270 -12.494 -6.855 1.00 95.06 84 SER A C 1
ATOM 601 O O . SER A 1 84 ? 5.367 -13.657 -7.257 1.00 95.06 84 SER A O 1
ATOM 603 N N . SER A 1 85 ? 6.230 -11.905 -6.135 1.00 95.12 85 SER A N 1
ATOM 604 C CA . SER A 1 85 ? 7.436 -12.614 -5.716 1.00 95.12 85 SER A CA 1
ATOM 605 C C . SER A 1 85 ? 7.099 -13.801 -4.814 1.00 95.12 85 SER A C 1
ATOM 607 O O . SER A 1 85 ? 6.074 -13.828 -4.130 1.00 95.12 85 SER A O 1
ATOM 609 N N . ALA A 1 86 ? 7.974 -14.807 -4.811 1.00 93.25 86 ALA A N 1
ATOM 610 C CA . ALA A 1 86 ? 7.791 -15.984 -3.966 1.00 93.25 86 ALA A CA 1
ATOM 611 C C . ALA A 1 86 ? 7.831 -15.634 -2.469 1.00 93.25 86 ALA A C 1
ATOM 613 O O . ALA A 1 86 ? 7.090 -16.221 -1.686 1.00 93.25 86 ALA A O 1
ATOM 614 N N . GLU A 1 87 ? 8.670 -14.665 -2.096 1.00 93.94 87 GLU A N 1
ATOM 615 C CA . GLU A 1 87 ? 8.921 -14.291 -0.701 1.00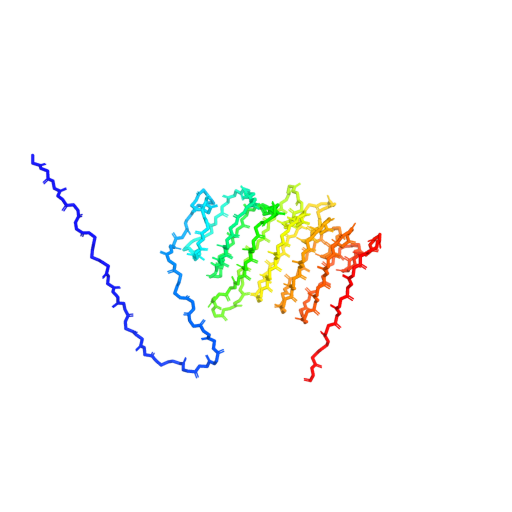 93.94 87 GLU A CA 1
ATOM 616 C C . GLU A 1 87 ? 7.941 -13.242 -0.161 1.00 93.94 87 GLU A C 1
ATOM 618 O O . GLU A 1 87 ? 7.899 -13.032 1.046 1.00 93.94 87 GLU A O 1
ATOM 623 N N . LYS A 1 88 ? 7.150 -12.589 -1.027 1.00 95.12 88 LYS A N 1
ATOM 624 C CA . LYS A 1 88 ? 6.157 -11.567 -0.640 1.00 95.12 88 LYS A CA 1
ATOM 625 C C . LYS A 1 88 ? 6.756 -10.368 0.109 1.00 95.12 88 LYS A C 1
ATOM 627 O O . LYS A 1 88 ? 6.139 -9.813 1.011 1.00 95.12 88 LYS A O 1
ATOM 632 N N . ASN A 1 89 ? 7.969 -9.971 -0.279 1.00 94.94 89 ASN A N 1
ATOM 633 C CA . ASN A 1 89 ? 8.734 -8.890 0.351 1.00 94.94 89 ASN A CA 1
ATOM 634 C C . ASN A 1 89 ? 8.614 -7.529 -0.356 1.00 94.94 89 ASN A C 1
ATOM 636 O O . ASN A 1 89 ? 9.322 -6.594 0.011 1.00 94.94 89 ASN A O 1
ATOM 640 N N . GLY A 1 90 ? 7.757 -7.404 -1.371 1.00 98.50 90 GLY A N 1
ATOM 641 C CA . GLY A 1 90 ? 7.525 -6.157 -2.091 1.00 98.50 90 GLY A CA 1
ATOM 642 C C . GLY A 1 90 ? 7.114 -5.044 -1.133 1.00 98.50 90 GLY A C 1
ATOM 643 O O . GLY A 1 90 ? 6.148 -5.192 -0.382 1.00 98.50 90 GLY A O 1
ATOM 644 N N . LEU A 1 91 ? 7.849 -3.934 -1.163 1.00 98.75 91 LEU A N 1
ATOM 645 C CA . LEU A 1 91 ? 7.784 -2.882 -0.152 1.00 98.75 91 LEU A CA 1
ATOM 646 C C . LEU A 1 91 ? 7.487 -1.523 -0.783 1.00 98.75 91 LEU A C 1
ATOM 648 O O . LEU A 1 91 ? 8.089 -1.157 -1.788 1.00 98.75 91 LEU A O 1
ATOM 652 N N . ILE A 1 92 ? 6.621 -0.733 -0.149 1.00 98.75 92 ILE A N 1
ATOM 653 C CA . ILE A 1 92 ? 6.563 0.719 -0.356 1.00 98.75 92 ILE A CA 1
ATOM 654 C C . ILE A 1 92 ? 6.984 1.399 0.946 1.00 98.75 92 ILE A C 1
ATOM 656 O O . ILE A 1 92 ? 6.459 1.074 2.013 1.00 98.75 92 ILE A O 1
ATOM 660 N N . THR A 1 93 ? 7.936 2.329 0.877 1.00 98.62 93 THR A N 1
ATOM 661 C CA . THR A 1 93 ? 8.470 2.998 2.068 1.00 98.62 93 THR A CA 1
ATOM 662 C C . THR A 1 93 ? 8.855 4.448 1.821 1.00 98.62 93 THR A C 1
ATOM 664 O O . THR A 1 93 ? 9.229 4.828 0.714 1.00 98.62 93 THR A O 1
ATOM 667 N N . THR A 1 94 ? 8.777 5.279 2.859 1.00 97.56 94 THR A N 1
ATOM 668 C CA . THR A 1 94 ? 9.192 6.683 2.795 1.00 97.56 94 THR A CA 1
ATOM 669 C C . THR A 1 94 ? 9.551 7.242 4.171 1.00 97.56 94 THR A C 1
ATOM 671 O O . THR A 1 94 ? 9.000 6.850 5.204 1.00 97.56 94 THR A O 1
ATOM 674 N N . ASP A 1 95 ? 10.439 8.237 4.150 1.00 95.00 95 ASP A N 1
ATOM 675 C CA . ASP A 1 95 ? 10.885 9.008 5.316 1.00 95.00 95 ASP A CA 1
ATOM 676 C C . ASP A 1 95 ? 10.397 10.471 5.252 1.00 95.00 95 ASP A C 1
ATOM 678 O O . ASP A 1 95 ? 10.899 11.352 5.964 1.00 95.00 95 ASP A O 1
ATOM 682 N N . VAL A 1 96 ? 9.435 10.767 4.369 1.00 90.06 96 VAL A N 1
ATOM 683 C CA . VAL A 1 96 ? 9.040 12.148 4.043 1.00 90.06 96 VAL A CA 1
ATOM 684 C C . VAL A 1 96 ? 7.585 12.447 4.397 1.00 90.06 96 VAL A C 1
ATOM 686 O O . VAL A 1 96 ? 7.340 13.372 5.172 1.00 90.06 96 VAL A O 1
ATOM 689 N N . ASN A 1 97 ? 6.647 11.678 3.848 1.00 90.56 97 ASN A N 1
ATOM 690 C CA . ASN A 1 97 ? 5.197 11.850 3.999 1.00 90.56 97 ASN A CA 1
ATOM 691 C C . ASN A 1 97 ? 4.562 10.517 4.409 1.00 90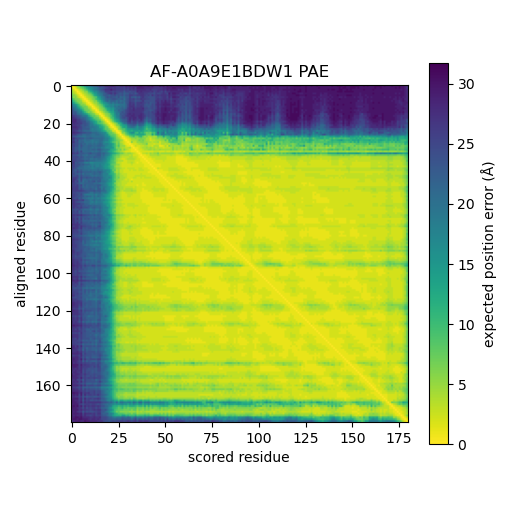.56 97 ASN A C 1
ATOM 693 O O . ASN A 1 97 ? 5.284 9.546 4.602 1.00 90.56 97 ASN A O 1
ATOM 697 N N . ASP A 1 98 ? 3.234 10.449 4.495 1.00 97.12 98 ASP A N 1
ATOM 698 C CA . ASP A 1 98 ? 2.514 9.171 4.552 1.00 97.12 98 ASP A CA 1
ATOM 699 C C . ASP A 1 98 ? 2.886 8.293 3.344 1.00 97.12 98 ASP A C 1
ATOM 701 O O . ASP A 1 98 ? 3.156 8.804 2.246 1.00 97.12 98 ASP A O 1
ATOM 705 N N . VAL A 1 99 ? 2.941 6.973 3.541 1.00 98.50 99 VAL A N 1
ATOM 706 C CA . VAL A 1 99 ? 3.398 6.060 2.478 1.00 98.50 99 VAL A CA 1
ATOM 707 C C . VAL A 1 99 ? 2.371 5.998 1.355 1.00 98.50 99 VAL A C 1
ATOM 709 O O . VAL A 1 99 ? 2.701 6.215 0.188 1.00 98.50 99 VAL A O 1
ATOM 712 N N . ILE A 1 100 ? 1.107 5.757 1.711 1.00 98.62 100 ILE A N 1
ATOM 713 C CA . ILE A 1 100 ? -0.009 5.785 0.769 1.00 98.62 100 ILE A CA 1
ATOM 714 C C . ILE A 1 100 ? -1.107 6.708 1.290 1.00 98.62 100 ILE A C 1
ATOM 716 O O . ILE A 1 100 ? -1.660 6.487 2.366 1.00 98.62 100 ILE A O 1
ATOM 720 N N . MET A 1 101 ? -1.469 7.709 0.492 1.00 98.31 101 MET A N 1
ATOM 721 C CA . MET A 1 101 ? -2.570 8.623 0.778 1.00 98.31 101 MET A CA 1
ATOM 722 C C . MET A 1 101 ? -3.729 8.381 -0.193 1.00 98.31 101 MET A C 1
ATOM 724 O O . MET A 1 101 ? -3.575 8.500 -1.408 1.00 98.31 101 MET A O 1
ATOM 728 N N . VAL A 1 102 ? -4.906 8.057 0.341 1.00 98.50 102 VAL A N 1
ATOM 729 C CA . VAL A 1 102 ? -6.137 7.849 -0.430 1.00 98.50 102 VAL A CA 1
ATOM 730 C C . VAL A 1 102 ? -7.112 8.974 -0.113 1.00 98.50 102 VAL A C 1
ATOM 732 O O . VAL A 1 102 ? -7.741 9.002 0.946 1.00 98.50 102 VAL A O 1
ATOM 735 N N . GLU A 1 103 ? -7.221 9.920 -1.041 1.00 98.00 103 GLU A N 1
ATOM 736 C CA . GLU A 1 103 ? -8.130 11.063 -0.920 1.00 98.00 103 GLU A CA 1
ATOM 737 C C . GLU A 1 103 ? -9.471 10.788 -1.607 1.00 98.00 103 GLU A C 1
ATOM 739 O O . GLU A 1 103 ? -10.520 11.244 -1.156 1.00 98.00 103 GLU A O 1
ATOM 744 N N . SER A 1 104 ? -9.452 10.025 -2.702 1.00 98.12 104 SER A N 1
ATOM 745 C CA . SER A 1 104 ? -10.640 9.519 -3.395 1.00 98.12 104 SER A CA 1
ATOM 746 C C . SER A 1 104 ? -10.269 8.365 -4.332 1.00 98.12 104 SER A C 1
ATOM 748 O O . SER A 1 104 ? -9.092 8.109 -4.580 1.00 98.12 104 SER A O 1
ATOM 750 N N . GLY A 1 105 ? -11.263 7.666 -4.884 1.00 98.25 105 GLY A N 1
ATOM 751 C CA . GLY A 1 105 ? -11.039 6.492 -5.731 1.00 98.25 105 GLY A CA 1
ATOM 752 C C . GLY A 1 105 ? -10.984 5.199 -4.921 1.00 98.25 105 GLY A C 1
ATOM 753 O O . GLY A 1 105 ? -11.664 5.075 -3.898 1.00 98.25 105 GLY A O 1
ATOM 754 N N . LYS A 1 106 ? -10.213 4.219 -5.399 1.00 98.75 106 LYS A N 1
ATOM 755 C CA . LYS A 1 106 ? -10.130 2.894 -4.779 1.00 98.75 106 LYS A CA 1
ATOM 756 C C . LYS A 1 106 ? -8.697 2.390 -4.698 1.00 98.75 106 LYS A C 1
ATOM 758 O O . LYS A 1 106 ? -7.990 2.391 -5.699 1.00 98.75 106 LYS A O 1
ATOM 763 N N . LEU A 1 107 ?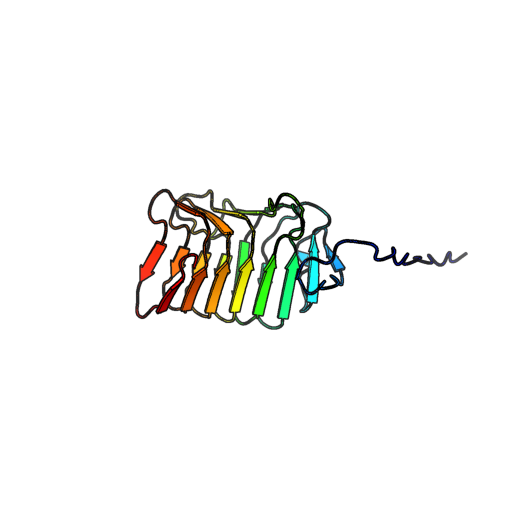 -8.324 1.862 -3.538 1.00 98.81 107 LEU A N 1
ATOM 764 C CA . LEU A 1 107 ? -7.089 1.113 -3.329 1.00 98.81 107 LEU A CA 1
ATOM 765 C C . LEU A 1 107 ? -7.410 -0.333 -2.950 1.00 98.81 107 LEU A C 1
ATOM 767 O O . LEU A 1 107 ? 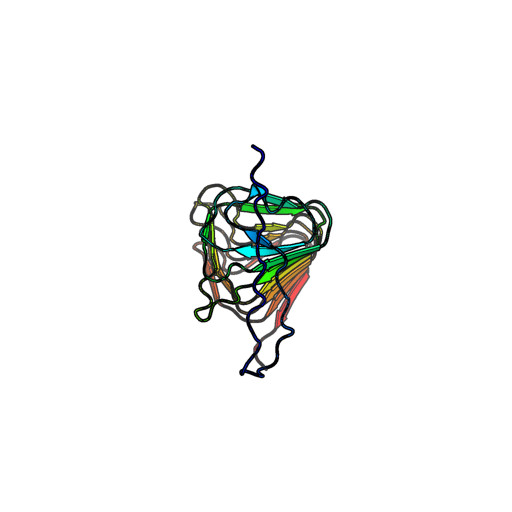-8.278 -0.607 -2.121 1.00 98.81 107 LEU A O 1
ATOM 771 N N . THR A 1 108 ? -6.693 -1.281 -3.536 1.00 98.69 108 THR A N 1
ATOM 772 C CA . THR A 1 108 ? -6.619 -2.659 -3.052 1.00 98.69 108 THR A CA 1
ATOM 773 C C . THR A 1 108 ? -5.158 -3.062 -2.936 1.00 98.69 108 THR A C 1
ATOM 775 O O . THR A 1 108 ? -4.451 -3.044 -3.935 1.00 98.69 108 THR A O 1
ATOM 778 N N . THR A 1 109 ? -4.706 -3.425 -1.739 1.00 98.19 109 THR A N 1
ATOM 779 C CA . THR A 1 109 ? -3.359 -3.965 -1.509 1.00 98.19 109 THR A CA 1
ATOM 780 C C . THR A 1 109 ? -3.455 -5.431 -1.107 1.00 98.19 109 THR A C 1
ATOM 782 O O . THR A 1 109 ? -4.407 -5.837 -0.433 1.00 98.19 109 THR A O 1
ATOM 785 N N . THR A 1 110 ? -2.538 -6.268 -1.587 1.00 97.00 110 THR A N 1
ATOM 786 C CA . THR A 1 110 ? -2.547 -7.707 -1.293 1.00 97.00 110 THR A CA 1
ATOM 787 C C . THR A 1 110 ? -1.132 -8.251 -1.176 1.00 97.00 110 THR A C 1
ATOM 789 O O . THR A 1 110 ? -0.385 -8.178 -2.145 1.00 97.00 110 THR A O 1
ATOM 792 N N . GLU A 1 111 ? -0.802 -8.822 -0.014 1.00 97.06 111 GLU A N 1
ATOM 793 C CA . GLU A 1 111 ? 0.487 -9.491 0.244 1.00 97.06 111 GLU A CA 1
ATOM 794 C C . GLU A 1 111 ? 1.711 -8.594 0.002 1.00 97.06 111 GLU A C 1
ATOM 796 O O . GLU A 1 111 ? 2.696 -9.028 -0.584 1.00 97.06 111 GLU A O 1
ATOM 801 N N . ILE A 1 112 ? 1.637 -7.330 0.432 1.00 98.38 112 ILE A N 1
ATOM 802 C CA . ILE A 1 112 ? 2.754 -6.378 0.351 1.00 98.38 112 ILE A CA 1
ATOM 803 C C . ILE A 1 112 ? 3.149 -5.850 1.728 1.00 98.38 112 ILE A C 1
ATOM 805 O O . ILE A 1 112 ? 2.380 -5.932 2.695 1.00 98.38 112 ILE A O 1
ATOM 809 N N . HIS A 1 113 ? 4.327 -5.237 1.785 1.00 98.69 113 HIS A N 1
ATOM 810 C CA . HIS A 1 113 ? 4.827 -4.500 2.934 1.00 98.69 113 HIS A CA 1
ATOM 811 C C . HIS A 1 113 ? 4.699 -2.986 2.720 1.00 98.69 113 HIS A C 1
ATOM 813 O O . HIS A 1 113 ? 4.881 -2.469 1.615 1.00 98.69 113 HIS A O 1
ATOM 819 N N . ILE A 1 114 ? 4.365 -2.263 3.788 1.00 98.81 114 ILE A N 1
ATOM 820 C CA . ILE A 1 114 ? 4.259 -0.799 3.803 1.00 98.81 114 ILE A CA 1
ATOM 821 C C . ILE A 1 114 ? 4.957 -0.290 5.063 1.00 98.81 114 ILE A C 1
ATOM 823 O O . ILE A 1 114 ? 4.565 -0.664 6.170 1.00 98.81 114 ILE A O 1
ATOM 827 N N . GLU A 1 115 ? 5.966 0.568 4.905 1.00 98.44 115 GLU A N 1
ATOM 828 C CA . GLU A 1 115 ? 6.780 1.063 6.024 1.00 98.44 115 GLU A CA 1
ATOM 829 C C . GLU A 1 115 ? 6.930 2.588 6.012 1.00 98.44 115 GLU A C 1
ATOM 831 O O . GLU A 1 115 ? 7.585 3.164 5.143 1.00 98.44 115 GLU A O 1
ATOM 836 N N . GLY A 1 116 ? 6.323 3.249 6.998 1.00 97.81 116 GLY A N 1
ATOM 837 C CA . GLY A 1 116 ? 6.428 4.691 7.209 1.00 97.81 116 GLY A CA 1
ATOM 838 C C . GLY A 1 116 ? 7.394 5.037 8.340 1.00 97.81 116 GLY A C 1
ATOM 839 O O . GLY A 1 116 ? 7.021 4.940 9.512 1.00 97.81 116 GLY A O 1
ATOM 840 N N . ASN A 1 117 ? 8.622 5.466 8.030 1.00 95.25 117 ASN A N 1
ATOM 841 C CA . ASN A 1 117 ? 9.683 5.544 9.051 1.00 95.25 117 ASN A CA 1
ATOM 842 C C . ASN A 1 117 ? 9.837 6.923 9.704 1.00 95.25 117 ASN A C 1
ATOM 844 O O . ASN A 1 117 ? 10.517 7.054 10.724 1.00 95.25 117 ASN A O 1
ATOM 848 N N . LYS A 1 118 ? 9.210 7.963 9.152 1.00 94.25 118 LYS A N 1
ATOM 849 C CA . LYS A 1 118 ? 9.267 9.320 9.711 1.00 94.25 118 LYS A CA 1
ATOM 850 C C . LYS A 1 118 ? 8.276 9.494 10.858 1.00 94.25 118 LYS A C 1
ATOM 852 O O . LYS A 1 118 ? 7.117 9.125 10.717 1.00 94.25 118 LYS A O 1
ATOM 857 N N . ASP A 1 119 ? 8.674 10.152 11.950 1.00 93.75 119 ASP A N 1
ATOM 858 C CA . ASP A 1 119 ? 7.729 10.585 12.992 1.00 93.75 119 ASP A CA 1
ATOM 859 C C . ASP A 1 119 ? 6.543 11.354 12.373 1.00 93.75 119 ASP A C 1
ATOM 861 O O . ASP A 1 119 ? 6.724 12.331 11.642 1.00 93.75 119 ASP A O 1
ATOM 865 N N . GLY A 1 120 ? 5.324 10.905 12.679 1.00 92.69 120 GLY A N 1
ATOM 866 C CA . GLY A 1 120 ? 4.089 11.466 12.126 1.00 92.69 120 GLY A CA 1
ATOM 867 C C . GLY A 1 120 ? 3.600 10.818 10.826 1.00 92.69 120 GLY A C 1
ATOM 868 O O . GLY A 1 120 ? 2.467 11.084 10.454 1.00 92.69 120 GLY A O 1
ATOM 869 N N . CYS A 1 121 ? 4.395 9.955 10.186 1.00 94.50 121 CYS A N 1
ATOM 870 C CA . CYS A 1 121 ? 4.008 9.207 8.987 1.00 94.50 121 CYS A CA 1
ATOM 871 C C . CYS A 1 121 ? 3.026 8.083 9.332 1.00 94.50 121 CYS A C 1
ATOM 873 O O . CYS A 1 121 ? 3.301 7.256 10.210 1.00 94.50 121 CYS A O 1
ATOM 875 N N . ASP A 1 122 ? 1.894 8.055 8.638 1.00 97.94 122 ASP A N 1
ATOM 876 C CA . ASP A 1 122 ? 0.966 6.935 8.599 1.00 97.94 122 ASP A CA 1
ATOM 877 C C . ASP A 1 122 ? 1.333 5.973 7.444 1.00 97.94 122 ASP A C 1
ATOM 879 O O . ASP A 1 122 ? 1.823 6.383 6.389 1.00 97.94 122 ASP A O 1
ATOM 883 N N . GLY A 1 123 ? 1.077 4.673 7.627 1.00 98.19 123 GLY A N 1
ATOM 884 C CA . GLY A 1 123 ? 1.280 3.669 6.576 1.00 98.19 123 GLY A CA 1
ATOM 885 C C . GLY A 1 123 ? 0.287 3.872 5.431 1.00 98.19 123 GLY A C 1
ATOM 886 O O . GLY A 1 123 ? 0.670 4.129 4.292 1.00 98.19 123 GLY A O 1
ATOM 887 N N . ILE A 1 124 ? -1.010 3.823 5.749 1.00 98.50 124 ILE A N 1
ATOM 888 C CA . ILE A 1 124 ? -2.075 4.256 4.838 1.00 98.50 124 ILE A CA 1
ATOM 889 C C . ILE A 1 124 ? -2.933 5.320 5.522 1.00 98.50 124 ILE A C 1
ATOM 891 O O . ILE A 1 124 ? -3.569 5.052 6.545 1.00 98.50 124 ILE A O 1
ATOM 895 N N . PHE A 1 125 ? -2.995 6.503 4.916 1.00 98.00 125 PHE A N 1
ATOM 896 C CA . PHE A 1 125 ? -3.871 7.599 5.314 1.00 98.00 125 PHE A CA 1
ATOM 897 C C . PHE A 1 125 ? -5.073 7.685 4.368 1.00 98.00 125 PHE A C 1
ATOM 899 O O . PHE A 1 125 ? -4.920 7.849 3.159 1.00 98.00 125 PHE A O 1
ATOM 906 N N . ILE A 1 126 ? -6.283 7.605 4.916 1.00 98.25 126 ILE A N 1
ATOM 907 C CA . ILE A 1 126 ? -7.540 7.574 4.162 1.00 98.25 126 ILE A CA 1
ATOM 908 C C . ILE A 1 126 ? -8.362 8.800 4.552 1.00 98.25 126 ILE A C 1
ATOM 910 O O . ILE A 1 126 ? -8.974 8.832 5.620 1.00 98.25 126 ILE A O 1
ATOM 914 N N . SER A 1 127 ? -8.381 9.824 3.702 1.00 96.50 127 SER A N 1
ATOM 915 C CA . SER A 1 127 ? -9.288 10.976 3.845 1.00 96.50 127 SER A CA 1
ATOM 916 C C . SER A 1 127 ? -10.585 10.809 3.060 1.00 96.50 127 SER A C 1
ATOM 918 O O . SER A 1 127 ? -11.544 11.521 3.349 1.00 96.50 127 SER A O 1
ATOM 920 N N . GLY A 1 128 ? -10.630 9.863 2.120 1.00 95.75 128 GLY A N 1
ATOM 921 C CA . GLY A 1 128 ? -11.814 9.501 1.348 1.00 95.75 128 GLY A CA 1
ATOM 922 C C . GLY A 1 128 ? -11.593 8.237 0.511 1.00 95.75 128 GLY A C 1
ATOM 923 O O . GLY A 1 128 ? -10.557 7.584 0.604 1.00 95.75 128 GLY A O 1
ATOM 924 N N . GLY A 1 129 ? -12.580 7.883 -0.316 1.00 96.75 129 GLY A N 1
ATOM 925 C CA . GLY A 1 129 ? -12.523 6.695 -1.177 1.00 96.75 129 GLY A CA 1
ATOM 926 C C . GLY A 1 129 ? -12.698 5.365 -0.436 1.00 96.75 129 GLY A C 1
ATOM 927 O O . GLY A 1 129 ? -13.111 5.329 0.724 1.00 96.75 129 GLY A O 1
ATOM 928 N N . THR A 1 130 ? -12.390 4.268 -1.133 1.00 98.31 130 THR A N 1
ATOM 929 C CA . THR A 1 130 ? -12.523 2.895 -0.619 1.00 98.31 130 THR A CA 1
ATOM 930 C C . THR A 1 130 ? -11.171 2.190 -0.615 1.00 98.31 130 THR A C 1
ATOM 932 O O . THR A 1 130 ? -10.512 2.076 -1.649 1.00 98.31 130 THR A O 1
ATOM 935 N N . VAL A 1 131 ? -10.775 1.645 0.530 1.00 98.69 131 VAL A N 1
ATOM 936 C CA . VAL A 1 131 ? -9.515 0.924 0.711 1.00 98.69 131 VAL A CA 1
ATOM 937 C C . VAL A 1 131 ? -9.783 -0.496 1.174 1.00 98.69 131 VAL A C 1
ATOM 939 O O . VAL A 1 131 ? -10.528 -0.731 2.123 1.00 98.69 131 VAL A O 1
ATOM 942 N N . ILE A 1 132 ? -9.147 -1.455 0.508 1.00 98.31 132 ILE A N 1
ATOM 943 C CA . ILE A 1 132 ? -9.180 -2.867 0.882 1.00 98.31 132 ILE A CA 1
ATOM 944 C C . ILE A 1 132 ? -7.744 -3.335 1.089 1.00 98.31 132 ILE A C 1
ATOM 946 O O . ILE A 1 132 ? -6.961 -3.357 0.142 1.00 98.31 132 ILE A O 1
ATOM 950 N N . VAL A 1 133 ? -7.412 -3.736 2.310 1.00 97.56 133 VAL A N 1
ATOM 951 C CA . VAL A 1 133 ? -6.096 -4.272 2.666 1.00 97.56 133 VAL A CA 1
ATOM 952 C C . VAL A 1 133 ? -6.234 -5.765 2.920 1.00 97.56 133 VAL A C 1
ATOM 954 O O . VAL A 1 133 ? -7.111 -6.173 3.685 1.00 97.56 133 VAL A O 1
ATOM 957 N N . LYS A 1 134 ? -5.417 -6.583 2.251 1.00 96.25 134 LYS A N 1
ATOM 958 C CA . LYS A 1 134 ? -5.496 -8.045 2.340 1.00 96.25 134 LYS A CA 1
ATOM 959 C C . LYS A 1 134 ? -4.137 -8.656 2.652 1.00 96.25 134 LYS A C 1
ATOM 961 O O . LYS A 1 134 ? -3.252 -8.604 1.804 1.00 96.25 134 LYS A O 1
ATOM 966 N N . ASN A 1 135 ? -4.000 -9.279 3.819 1.00 95.62 135 ASN A N 1
ATOM 967 C CA . ASN A 1 135 ? -2.786 -9.997 4.214 1.00 95.62 135 ASN A CA 1
ATOM 968 C C . ASN A 1 135 ? -1.498 -9.169 4.010 1.00 95.62 135 ASN A C 1
ATOM 970 O O . ASN A 1 135 ? -0.520 -9.646 3.443 1.00 95.62 135 ASN A O 1
ATOM 974 N N . CYS A 1 136 ? -1.526 -7.891 4.390 1.00 97.38 136 CYS A N 1
ATOM 975 C CA . CYS A 1 136 ? -0.362 -7.009 4.288 1.00 97.38 136 CYS A CA 1
ATOM 976 C C . CYS A 1 136 ? 0.348 -6.900 5.639 1.00 97.38 136 CYS A C 1
ATOM 978 O O . CYS A 1 136 ? -0.280 -7.036 6.693 1.00 97.38 136 CYS A O 1
ATOM 980 N N . THR A 1 137 ? 1.635 -6.563 5.604 1.00 98.06 137 THR A N 1
ATOM 981 C CA . THR A 1 137 ? 2.379 -6.121 6.790 1.00 98.06 137 THR A CA 1
ATOM 982 C C . THR A 1 137 ? 2.566 -4.615 6.705 1.00 98.06 137 THR A C 1
ATOM 984 O O . THR A 1 137 ? 3.195 -4.116 5.777 1.00 98.06 137 THR A O 1
ATOM 987 N N . ILE A 1 138 ? 2.006 -3.872 7.655 1.00 98.38 138 ILE A N 1
ATOM 988 C CA . ILE A 1 138 ? 2.094 -2.412 7.676 1.00 98.38 138 ILE A CA 1
ATOM 989 C C . ILE A 1 138 ? 2.725 -1.968 8.987 1.00 98.38 138 ILE A C 1
ATOM 991 O O . ILE A 1 138 ? 2.198 -2.259 10.066 1.00 98.38 138 ILE A O 1
ATOM 995 N N . SER A 1 139 ? 3.832 -1.233 8.886 1.00 97.88 139 SER A N 1
ATOM 996 C CA . SER A 1 139 ? 4.482 -0.578 10.014 1.00 97.88 139 SER A CA 1
ATOM 997 C C . SER A 1 139 ? 4.600 0.931 9.791 1.00 97.88 139 SER A C 1
ATOM 999 O O . SER A 1 139 ? 4.843 1.392 8.679 1.00 97.88 139 SER A O 1
ATOM 1001 N N . ALA A 1 140 ? 4.370 1.730 10.832 1.00 97.75 140 ALA A N 1
ATOM 1002 C CA . ALA A 1 140 ? 4.460 3.186 10.725 1.00 97.75 140 ALA A CA 1
ATOM 1003 C C . ALA A 1 140 ? 4.811 3.851 12.062 1.00 97.75 140 ALA A C 1
ATOM 1005 O O . ALA A 1 140 ? 4.596 3.280 13.133 1.00 97.75 140 ALA A O 1
ATOM 1006 N N . GLN A 1 141 ? 5.303 5.089 12.038 1.00 97.19 141 GLN A N 1
ATOM 1007 C CA . GLN A 1 141 ? 5.555 5.835 13.279 1.00 97.19 141 GLN A CA 1
ATOM 1008 C C . GLN A 1 141 ? 4.295 6.491 13.861 1.00 97.19 141 GLN A C 1
ATOM 1010 O O . GLN A 1 141 ? 4.207 6.661 15.074 1.00 97.19 141 GLN A O 1
ATOM 1015 N N . SER A 1 142 ? 3.317 6.884 13.042 1.00 96.25 142 SER A N 1
ATOM 1016 C CA . SER A 1 142 ? 2.041 7.424 13.527 1.00 96.25 142 SER A CA 1
ATOM 1017 C C . SER A 1 142 ? 1.004 6.314 13.661 1.00 96.25 142 SER A C 1
ATOM 1019 O O . SER A 1 142 ? 0.841 5.758 14.751 1.00 96.25 142 SER A O 1
ATOM 1021 N N . SER A 1 143 ? 0.341 5.954 12.568 1.00 97.56 143 SER A N 1
ATOM 1022 C CA . SER A 1 143 ? -0.649 4.886 12.537 1.00 97.56 143 SER A CA 1
ATOM 1023 C C . SER A 1 143 ? -0.376 3.951 11.371 1.00 97.56 143 SER A C 1
ATOM 1025 O O . SER A 1 143 ? -0.085 4.414 10.271 1.00 97.56 143 SER A O 1
ATOM 1027 N N . ALA A 1 144 ? -0.502 2.638 11.567 1.00 97.75 144 ALA A N 1
ATOM 1028 C CA . ALA A 1 144 ? -0.371 1.715 10.435 1.00 97.75 144 ALA A CA 1
ATOM 1029 C C . ALA A 1 144 ? -1.505 1.969 9.425 1.00 97.75 144 ALA A C 1
ATOM 1031 O O . ALA A 1 144 ? -1.266 2.135 8.231 1.00 97.75 144 ALA A O 1
ATOM 1032 N N . LEU A 1 145 ? -2.733 2.105 9.933 1.00 97.75 145 LEU A N 1
ATOM 1033 C CA . LEU A 1 145 ? -3.911 2.511 9.171 1.00 97.75 145 LEU A CA 1
ATOM 1034 C C . LEU A 1 145 ? -4.600 3.697 9.857 1.00 97.75 145 LEU A C 1
ATOM 1036 O O . LEU A 1 145 ? -4.967 3.608 11.031 1.00 97.75 145 LEU A O 1
ATOM 1040 N N . GLN A 1 146 ? -4.831 4.785 9.123 1.00 97.31 146 GLN A N 1
ATOM 1041 C CA . GLN A 1 146 ? -5.610 5.928 9.595 1.00 97.31 146 GLN A CA 1
ATOM 1042 C C . GLN A 1 146 ? -6.783 6.204 8.655 1.00 97.31 146 GLN A C 1
ATOM 1044 O O . GLN A 1 146 ? -6.584 6.638 7.525 1.00 97.31 146 GLN A O 1
ATOM 1049 N N . ASN A 1 147 ? -8.012 6.012 9.138 1.00 96.94 147 ASN A N 1
ATOM 1050 C CA . ASN A 1 147 ? -9.226 6.379 8.413 1.00 96.94 147 ASN A CA 1
ATOM 1051 C C . ASN A 1 147 ? -9.862 7.642 9.009 1.00 96.94 147 ASN A C 1
ATOM 1053 O O . ASN A 1 147 ? -10.225 7.674 10.184 1.00 96.94 147 ASN A O 1
ATOM 1057 N N . LYS A 1 148 ? -9.964 8.696 8.198 1.00 95.50 148 LYS A N 1
ATOM 1058 C CA . LYS 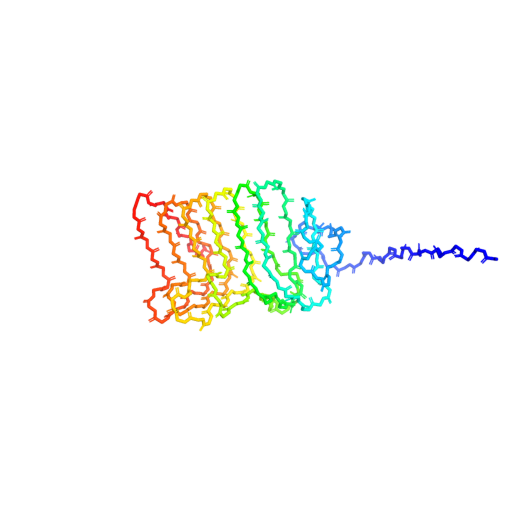A 1 148 ? -10.464 10.030 8.554 1.00 95.50 148 LYS A CA 1
ATOM 1059 C C . LYS A 1 148 ? -11.649 10.461 7.673 1.00 95.50 148 LYS A C 1
ATOM 1061 O O . LYS A 1 148 ? -12.053 11.620 7.745 1.00 95.50 148 LYS A O 1
ATOM 1066 N N . GLY A 1 149 ? -12.219 9.579 6.857 1.00 91.94 149 GLY A N 1
ATOM 1067 C CA . GLY A 1 149 ? -13.376 9.943 6.030 1.00 91.94 149 GLY A CA 1
ATOM 1068 C C . GLY A 1 149 ? -13.687 9.033 4.845 1.00 91.94 149 GLY A C 1
ATOM 1069 O O . GLY A 1 149 ? -14.444 9.446 3.971 1.00 91.94 149 GLY A O 1
ATOM 1070 N N . GLY A 1 150 ? -13.112 7.831 4.781 1.00 94.38 150 GLY A N 1
ATOM 1071 C CA . GLY A 1 150 ? -13.385 6.853 3.727 1.00 94.38 150 GLY A CA 1
ATOM 1072 C C . GLY A 1 150 ? -13.933 5.530 4.259 1.00 94.38 150 GLY A C 1
ATOM 1073 O O . GLY A 1 150 ? -14.299 5.381 5.430 1.00 94.38 150 GLY A O 1
ATOM 1074 N N . GLU A 1 151 ? -13.942 4.537 3.381 1.00 97.12 151 GLU A N 1
ATOM 1075 C CA . GLU A 1 151 ? -14.284 3.155 3.699 1.00 97.12 151 GLU A CA 1
ATOM 1076 C C . GLU A 1 151 ? -13.010 2.317 3.774 1.00 97.12 151 GLU A C 1
ATOM 1078 O O . GLU A 1 151 ? -12.212 2.302 2.837 1.00 97.12 151 GLU A O 1
ATOM 1083 N N . LEU A 1 152 ? -12.827 1.586 4.871 1.00 97.69 152 LEU A N 1
ATOM 1084 C CA . LEU A 1 152 ? -11.698 0.679 5.053 1.00 97.69 152 LEU A CA 1
ATOM 1085 C C . LEU A 1 152 ? -12.198 -0.744 5.298 1.00 97.69 152 LEU A C 1
ATOM 1087 O O . LEU A 1 152 ? -12.969 -1.002 6.219 1.00 97.69 152 LEU A O 1
ATOM 1091 N N . THR A 1 153 ? -11.713 -1.684 4.497 1.00 96.94 153 THR A N 1
ATOM 1092 C CA . THR A 1 153 ? -11.868 -3.120 4.731 1.00 96.94 153 THR A CA 1
ATOM 1093 C C . THR A 1 153 ? -10.506 -3.744 5.010 1.00 96.94 153 THR A C 1
ATOM 1095 O O . THR A 1 153 ? -9.599 -3.626 4.186 1.00 96.94 153 THR A O 1
ATOM 1098 N N . VAL A 1 154 ? -10.371 -4.424 6.147 1.00 94.56 154 VAL A N 1
ATOM 1099 C CA . VAL A 1 154 ? -9.150 -5.129 6.562 1.00 94.56 154 VAL A CA 1
ATOM 1100 C C . VAL A 1 154 ? -9.419 -6.631 6.567 1.00 94.56 154 VAL A C 1
ATOM 1102 O O . VAL A 1 154 ? -10.269 -7.104 7.321 1.00 94.56 154 VAL A O 1
ATOM 1105 N N . ASN A 1 155 ? -8.696 -7.367 5.725 1.00 91.88 155 ASN A N 1
ATOM 1106 C CA . ASN A 1 155 ? -8.795 -8.817 5.580 1.00 91.88 155 ASN A CA 1
ATOM 1107 C C . ASN A 1 155 ? -7.440 -9.448 5.909 1.00 91.88 155 ASN A C 1
ATOM 1109 O O . ASN A 1 155 ? -6.622 -9.634 5.008 1.00 91.88 155 ASN A O 1
ATOM 1113 N N . ASP A 1 156 ? -7.225 -9.789 7.179 1.00 90.00 156 ASP A N 1
ATOM 1114 C CA . ASP A 1 156 ? -5.963 -10.363 7.671 1.00 90.00 156 ASP A CA 1
ATOM 1115 C C . ASP A 1 156 ? -4.745 -9.421 7.540 1.00 90.00 156 ASP A C 1
ATOM 1117 O O . ASP A 1 156 ? -4.835 -8.339 6.954 1.00 90.00 156 ASP A O 1
ATOM 1121 N N . GLY A 1 157 ? -3.606 -9.813 8.104 1.00 92.81 157 GLY A N 1
ATOM 1122 C CA . GLY A 1 157 ? -2.340 -9.083 8.058 1.00 92.81 157 GLY A CA 1
ATOM 1123 C C . GLY A 1 157 ? -1.842 -8.609 9.424 1.00 92.81 157 GLY A C 1
ATOM 1124 O O . GLY A 1 157 ? -2.490 -8.781 10.457 1.00 92.81 157 GLY A O 1
ATOM 1125 N N . THR A 1 158 ? -0.663 -7.987 9.419 1.00 95.38 158 THR A N 1
ATOM 1126 C CA . THR A 1 158 ? -0.004 -7.461 10.620 1.00 95.38 158 THR A CA 1
ATOM 1127 C C . THR A 1 158 ? 0.084 -5.943 10.547 1.00 95.38 158 THR A C 1
ATOM 1129 O O . THR A 1 158 ? 0.645 -5.391 9.607 1.00 95.38 158 THR A O 1
ATOM 1132 N N . TYR A 1 159 ? -0.434 -5.263 11.568 1.00 95.62 159 TYR A N 1
ATOM 1133 C CA . TYR A 1 159 ? -0.523 -3.803 11.617 1.00 95.62 159 TYR A CA 1
ATOM 1134 C C . TYR A 1 159 ? 0.139 -3.303 12.895 1.00 95.62 159 TYR A C 1
ATOM 1136 O O . TYR A 1 159 ? -0.363 -3.537 13.994 1.00 95.62 159 TYR A O 1
ATOM 1144 N N . SER A 1 160 ? 1.276 -2.629 12.762 1.00 95.31 160 SER A N 1
ATOM 1145 C CA . SER A 1 160 ? 2.081 -2.165 13.889 1.00 95.31 160 SER A CA 1
ATOM 1146 C C . SER A 1 160 ? 2.403 -0.686 13.750 1.00 95.31 160 SER A C 1
ATOM 1148 O O . SER A 1 160 ? 2.655 -0.180 12.663 1.00 95.31 160 SER A O 1
ATOM 1150 N N . SER A 1 161 ? 2.405 0.043 14.855 1.00 95.25 161 SER A N 1
ATOM 1151 C CA . SER A 1 161 ? 2.958 1.393 14.863 1.00 95.25 161 SER A CA 1
ATOM 1152 C C . SER A 1 161 ? 3.345 1.813 16.267 1.00 95.25 161 SER A C 1
ATOM 1154 O O . SER A 1 161 ? 2.950 1.181 17.250 1.00 95.25 161 SER A O 1
ATOM 1156 N N . LYS A 1 162 ? 4.086 2.915 16.360 1.00 93.56 162 LYS A N 1
ATOM 1157 C CA . LYS A 1 162 ? 4.442 3.522 17.644 1.00 93.56 162 LYS A CA 1
ATOM 1158 C C . LYS A 1 162 ? 3.237 4.138 18.366 1.00 93.56 162 LYS A C 1
ATOM 1160 O O . LYS A 1 162 ? 3.259 4.172 19.594 1.00 93.56 162 LYS A O 1
ATOM 1165 N N . HIS A 1 163 ? 2.198 4.596 17.654 1.00 91.88 163 HIS A N 1
ATOM 1166 C CA . HIS A 1 163 ? 1.000 5.157 18.294 1.00 91.88 163 HIS A CA 1
ATOM 1167 C C . HIS A 1 163 ? -0.265 4.307 18.104 1.00 91.88 163 HIS A C 1
ATOM 1169 O O . HIS A 1 163 ? -0.834 3.878 19.104 1.00 91.88 163 HIS A O 1
ATOM 1175 N N . ASN A 1 164 ? -0.736 4.064 16.872 1.00 94.12 164 ASN A N 1
ATOM 1176 C CA . ASN A 1 164 ? -2.013 3.367 16.631 1.00 94.12 164 ASN A CA 1
ATOM 1177 C C . ASN A 1 164 ? -1.941 2.327 15.500 1.00 94.12 164 ASN A C 1
ATOM 1179 O O . ASN A 1 164 ? -1.792 2.678 14.334 1.00 94.12 164 ASN A O 1
ATOM 1183 N N . ALA A 1 165 ? -2.133 1.037 15.789 1.00 93.75 165 ALA A N 1
ATOM 1184 C CA . ALA A 1 165 ? -2.279 0.041 14.716 1.00 93.75 165 ALA A CA 1
ATOM 1185 C C . ALA A 1 165 ? -3.443 0.396 13.762 1.00 93.75 165 ALA A C 1
ATOM 1187 O O . ALA A 1 165 ? -3.306 0.315 12.545 1.00 93.75 165 ALA A O 1
ATOM 1188 N N . LEU A 1 166 ? -4.559 0.876 14.316 1.00 94.69 166 LEU A N 1
ATOM 1189 C CA . LEU A 1 166 ? -5.689 1.416 13.567 1.00 94.69 166 LEU A CA 1
ATOM 1190 C C . LEU A 1 166 ? -6.228 2.660 14.278 1.00 94.69 166 LEU A C 1
ATOM 1192 O O . LEU A 1 166 ? -6.539 2.606 15.467 1.00 94.69 166 LEU A O 1
ATOM 1196 N N . LYS A 1 167 ? -6.375 3.766 13.547 1.00 94.38 167 LYS A N 1
ATOM 1197 C CA . LYS A 1 167 ? -6.999 5.002 14.029 1.00 94.38 167 LYS A CA 1
ATOM 1198 C C . LYS A 1 167 ? -8.178 5.384 13.145 1.00 94.38 167 LYS A C 1
ATOM 1200 O O . LYS A 1 167 ? -8.057 5.423 11.923 1.00 94.38 167 LYS A O 1
ATOM 1205 N N . VAL A 1 168 ? -9.312 5.675 13.775 1.00 92.12 168 VAL A N 1
ATOM 1206 C CA . VAL A 1 168 ? -10.599 5.890 13.103 1.00 92.12 168 VAL A CA 1
ATOM 1207 C C . VAL A 1 168 ? -11.212 7.181 13.608 1.00 92.12 168 VAL A C 1
ATOM 1209 O O . VAL A 1 168 ? -11.480 7.314 14.799 1.00 92.12 168 VAL A O 1
ATOM 1212 N N . ASN A 1 169 ? -11.436 8.121 12.699 1.00 89.69 169 ASN A N 1
ATOM 1213 C CA . ASN A 1 169 ? -11.991 9.435 12.984 1.00 89.69 169 ASN A CA 1
ATOM 1214 C C . ASN A 1 169 ? -13.175 9.726 12.053 1.00 89.69 169 ASN A C 1
ATOM 1216 O O . ASN A 1 169 ? -13.271 9.145 10.973 1.00 89.69 169 ASN A O 1
ATOM 1220 N N . ASN A 1 170 ? -13.997 10.714 12.420 1.00 85.44 170 ASN A N 1
ATOM 1221 C CA . ASN A 1 170 ? -15.152 11.175 11.637 1.00 85.44 170 ASN A CA 1
ATOM 1222 C C . ASN A 1 170 ? -16.166 10.045 11.353 1.00 85.44 170 ASN A C 1
ATOM 1224 O O . ASN A 1 170 ? -16.136 9.001 12.003 1.00 85.44 170 ASN A O 1
ATOM 1228 N N . ASP A 1 171 ? -17.052 10.253 10.378 1.00 82.00 171 ASP A N 1
ATOM 1229 C CA . ASP A 1 171 ? -18.069 9.289 9.933 1.00 82.00 171 ASP A CA 1
ATOM 1230 C C . ASP A 1 171 ? -17.467 8.191 9.027 1.00 82.00 171 ASP A C 1
ATOM 1232 O O . ASP A 1 171 ? -17.961 7.904 7.939 1.00 82.00 171 ASP A O 1
ATOM 1236 N N . SER A 1 172 ? -16.344 7.608 9.452 1.00 89.81 172 SER A N 1
ATOM 1237 C CA . SER A 1 172 ? -15.635 6.553 8.721 1.00 89.81 172 SER A CA 1
ATOM 1238 C C . SER A 1 172 ? -16.336 5.200 8.848 1.00 89.81 172 SER A C 1
ATOM 1240 O O . SER A 1 172 ? -16.839 4.846 9.915 1.00 89.81 172 SER A O 1
ATOM 1242 N N . ILE A 1 173 ? -16.281 4.389 7.788 1.00 90.12 173 ILE A N 1
ATOM 1243 C CA . ILE A 1 173 ? -16.775 3.004 7.801 1.00 90.12 173 ILE A CA 1
ATOM 1244 C C . ILE A 1 173 ? -15.588 2.050 7.852 1.00 90.12 173 ILE A C 1
ATOM 1246 O O . ILE A 1 173 ? -14.646 2.175 7.065 1.00 90.12 173 ILE A O 1
ATOM 1250 N N . ILE A 1 174 ? -15.647 1.073 8.762 1.00 92.12 174 ILE A N 1
ATOM 1251 C CA . ILE A 1 174 ? -14.641 0.016 8.865 1.00 92.12 174 ILE A CA 1
ATOM 1252 C C . ILE A 1 174 ? -15.295 -1.353 8.920 1.00 92.12 174 ILE A C 1
ATOM 1254 O O . ILE A 1 174 ? -16.180 -1.602 9.733 1.00 92.12 174 ILE A O 1
ATOM 1258 N N . THR A 1 175 ? -14.788 -2.250 8.081 1.00 91.94 175 THR A N 1
ATOM 1259 C CA . THR A 1 175 ? -15.077 -3.681 8.132 1.00 91.94 175 THR A CA 1
ATOM 1260 C C . THR A 1 175 ? -13.783 -4.435 8.417 1.00 91.94 175 THR A C 1
ATOM 1262 O O . THR A 1 175 ? -12.810 -4.293 7.679 1.00 91.94 175 THR A O 1
ATOM 1265 N N . VAL A 1 176 ? -13.762 -5.240 9.479 1.00 89.25 176 VAL A N 1
ATOM 1266 C CA . VAL A 1 176 ? -12.636 -6.130 9.799 1.00 89.25 176 VAL A CA 1
ATOM 1267 C C . VAL A 1 176 ? -13.118 -7.563 9.663 1.00 89.25 176 VAL A C 1
ATOM 1269 O O . VAL A 1 176 ? -14.043 -7.971 10.363 1.00 89.25 176 VAL A O 1
ATOM 1272 N N . ASN A 1 177 ? -12.497 -8.314 8.760 1.00 86.94 177 ASN A N 1
ATOM 1273 C CA . ASN A 1 177 ? -12.807 -9.720 8.543 1.00 86.94 177 ASN A CA 1
ATOM 1274 C C . ASN A 1 177 ? -11.708 -10.581 9.172 1.00 86.94 177 ASN A C 1
ATOM 1276 O O . ASN A 1 177 ? -10.526 -10.392 8.883 1.00 86.94 177 ASN A O 1
ATOM 1280 N N . GLY A 1 178 ? -12.102 -11.510 10.045 1.00 69.25 178 GLY A N 1
ATOM 1281 C CA . GLY A 1 178 ? -11.200 -12.520 10.597 1.00 69.25 178 GLY A CA 1
ATOM 1282 C C . GLY A 1 178 ? -11.022 -13.715 9.650 1.00 69.25 178 GLY A C 1
ATOM 1283 O O . GLY A 1 178 ? -11.824 -13.876 8.723 1.00 69.25 178 GLY A O 1
ATOM 1284 N N . PRO A 1 179 ? -10.002 -14.561 9.877 1.00 63.69 179 PRO A N 1
ATOM 1285 C CA . PRO A 1 179 ? -9.899 -15.841 9.189 1.00 63.69 179 PRO A CA 1
ATOM 1286 C C . PRO A 1 179 ? -11.104 -16.716 9.571 1.00 63.69 179 PRO A C 1
ATOM 1288 O O . PRO A 1 179 ? -11.417 -16.857 10.756 1.00 63.69 179 PRO A O 1
ATOM 1291 N N . TYR A 1 180 ? -11.798 -17.247 8.561 1.00 53.00 180 TYR A N 1
ATOM 1292 C CA . TYR A 1 180 ? -12.808 -18.299 8.730 1.00 53.00 180 TYR A CA 1
ATOM 1293 C C . TYR A 1 180 ? -12.138 -19.659 8.907 1.00 53.00 180 TYR A C 1
ATOM 1295 O O . TYR A 1 180 ? -11.152 -19.918 8.178 1.00 53.00 180 TYR A O 1
#

Radius of gyration: 17.36 Å; Cα contacts (8 Å, |Δi|>4): 521; chains: 1; bounding box: 42×38×61 Å